Protein AF-A0A529SWY3-F1 (afdb_monomer)

Sequence (185 aa):
VNDRIVAAGEATTAWINRARAAAQQLSAGGPVFDISGVRDVSPEERWQAYVSRLETQPGIIVAQQNVRDGQFYITGLRDPLAVDPQSLLSGTQVDPARVHASWQFYQSLEPGFVLKRLTASLYPMDKVRLSIVNGRIVAEGEAPDTWIDRARAAARLLSEGGPEFDISKVRDVSPDARAAEHWQY

Solvent-accessible surface area (backbone atoms only — not comparable to full-atom values): 10660 Å² total; per-residue (Å²): 142,78,64,60,49,77,44,70,48,79,44,53,65,70,53,53,54,51,52,52,54,50,34,61,66,35,67,82,82,57,57,49,58,41,54,86,53,46,41,70,71,53,72,65,57,29,46,50,53,39,52,56,54,46,60,70,37,72,46,38,43,78,70,47,74,51,79,55,98,88,31,40,41,38,34,30,39,28,22,88,89,30,80,61,72,75,71,60,41,65,92,42,83,53,62,68,93,40,53,47,78,48,71,47,78,47,81,52,62,51,52,72,54,45,48,54,50,48,48,68,74,65,56,64,52,100,50,40,48,77,48,78,57,96,70,24,37,38,35,37,38,52,40,41,56,78,56,52,53,52,51,53,53,53,28,62,64,23,68,79,80,42,42,53,52,44,52,85,56,45,43,67,65,29,71,67,54,53,53,56,62,66,70,75,112

Nearest PDB structures (foldseek):
  4alz-assembly1_A  TM=4.566E-01  e=6.155E-04  Yersinia enterocolitica
  6rwx-assembly1_S  TM=2.404E-01  e=2.171E-03  Shigella flexneri
  3gr1-assembly2_F-5  TM=2.635E-01  e=2.099E-02  Salmonella enterica subsp. enterica serovar Typhimurium
  9f9u-assembly1_A  TM=2.921E-01  e=1.014E-01  Saccharolobus solfataricus P2
  6q15-assembly1_V  TM=2.596E-01  e=6.949E-02  Salmonella enterica subsp. enterica serovar Typhimurium str. LT2

Radius of gyration: 28.4 Å; Cα contacts (8 Å, |Δi|>4): 270; chains: 1; bounding box: 71×29×77 Å

Mean predicted aligned error: 7.84 Å

Foldseek 3Di:
DALEAEDADEDAPVVVVVLVVVQVVCVPPHRRYHDVRYDYQDLVNLVVVLVVVQCPWPFWDWDDWDADPNAIETETEGAPPTDDSLVSSPPSPNDSVRYHYYYDYDQDLQPVRLQVVCCVPLVDPPFWDWDADPRAIEIAGEDAPVSVVVLVVSQVVQVVPHHHYHDVRYDHPHPVSVVVVVVPD

Structure (mmCIF, N/CA/C/O backbone):
data_AF-A0A529SWY3-F1
#
_entry.id   AF-A0A529SWY3-F1
#
loop_
_atom_site.group_PDB
_atom_site.id
_atom_site.type_symbol
_atom_site.label_atom_id
_atom_site.label_alt_id
_atom_site.label_comp_id
_atom_site.label_asym_id
_atom_site.label_entity_id
_atom_site.label_seq_id
_atom_site.pdbx_PDB_ins_code
_atom_site.Cartn_x
_atom_site.Cartn_y
_atom_site.Cartn_z
_atom_site.occupancy
_atom_site.B_iso_or_equiv
_atom_site.auth_seq_id
_atom_site.auth_comp_id
_atom_site.auth_asym_id
_atom_site.auth_atom_id
_atom_site.pdbx_PDB_model_num
ATOM 1 N N . VAL A 1 1 ? -49.271 -17.199 16.031 1.00 49.72 1 VAL A N 1
ATOM 2 C CA . VAL A 1 1 ? -48.038 -17.881 16.492 1.00 49.72 1 VAL A CA 1
ATOM 3 C C . VAL A 1 1 ? -46.876 -17.140 15.852 1.00 49.72 1 VAL A C 1
ATOM 5 O O . VAL A 1 1 ?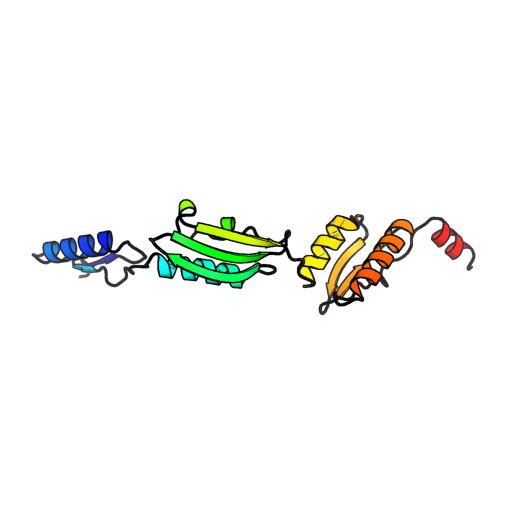 -46.904 -17.016 14.636 1.00 49.72 1 VAL A O 1
ATOM 8 N N . ASN A 1 2 ? -45.952 -16.606 16.661 1.00 53.97 2 ASN A N 1
ATOM 9 C CA . ASN A 1 2 ? -44.753 -15.810 16.309 1.00 53.97 2 ASN A CA 1
ATOM 10 C C . ASN A 1 2 ? -44.844 -14.283 16.471 1.00 53.97 2 ASN A C 1
ATOM 12 O O . ASN A 1 2 ? -44.369 -13.544 15.617 1.00 53.97 2 ASN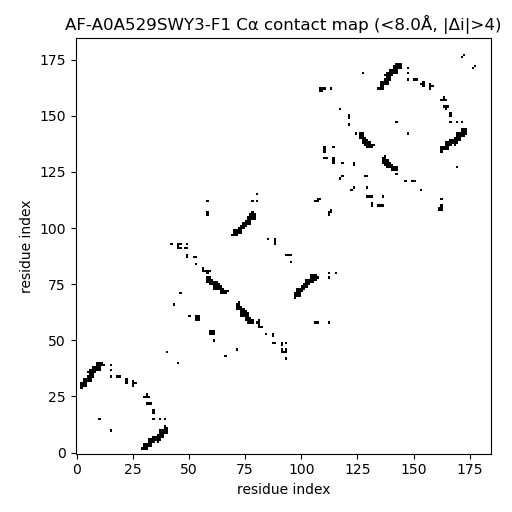 A O 1
ATOM 16 N N . ASP A 1 3 ? -45.361 -13.804 17.603 1.00 76.12 3 ASP A N 1
ATOM 17 C CA . ASP A 1 3 ? -45.223 -12.391 17.987 1.00 76.12 3 ASP A CA 1
ATOM 18 C C . ASP A 1 3 ? -43.824 -12.152 18.605 1.00 76.12 3 ASP A C 1
ATOM 20 O O . ASP A 1 3 ? -43.674 -11.924 19.803 1.00 76.12 3 ASP A O 1
ATOM 24 N N . ARG A 1 4 ? -42.759 -12.350 17.809 1.00 83.50 4 ARG A N 1
ATOM 25 C CA . ARG A 1 4 ? -41.353 -12.185 18.227 1.00 83.50 4 ARG A CA 1
ATOM 26 C C . ARG A 1 4 ? -40.687 -11.128 17.359 1.00 83.50 4 ARG A C 1
ATOM 28 O O . ARG A 1 4 ? -40.561 -11.302 16.150 1.00 83.50 4 ARG A O 1
ATOM 35 N N . ILE A 1 5 ? -40.223 -10.061 17.989 1.00 87.38 5 ILE A N 1
ATOM 36 C CA . ILE A 1 5 ? -39.405 -9.028 17.359 1.00 87.38 5 ILE A CA 1
ATOM 37 C C . ILE A 1 5 ? -37.951 -9.416 17.608 1.00 87.38 5 ILE A C 1
ATOM 39 O O . ILE A 1 5 ? -37.544 -9.547 18.758 1.00 87.38 5 ILE A O 1
ATOM 43 N N . VAL A 1 6 ? -37.174 -9.623 16.548 1.00 90.19 6 VAL A N 1
ATOM 44 C CA . VAL A 1 6 ? -35.765 -10.026 16.650 1.00 90.19 6 VAL A CA 1
ATOM 45 C C . VAL A 1 6 ? -34.877 -8.845 16.277 1.00 90.19 6 VAL A C 1
ATOM 47 O O . VAL A 1 6 ? -35.005 -8.292 15.187 1.00 90.19 6 VAL A O 1
ATOM 50 N N . ALA A 1 7 ? -33.969 -8.473 17.174 1.00 88.94 7 ALA A N 1
ATOM 51 C CA . ALA A 1 7 ? -32.873 -7.561 16.890 1.00 88.94 7 ALA A CA 1
ATOM 52 C C . ALA A 1 7 ? -31.585 -8.360 16.665 1.00 88.94 7 ALA A C 1
ATOM 54 O O . ALA A 1 7 ? -31.245 -9.257 17.441 1.00 88.94 7 ALA A O 1
ATOM 55 N N . ALA A 1 8 ? -30.857 -8.008 15.611 1.00 88.56 8 ALA A N 1
ATOM 56 C CA . ALA A 1 8 ? -29.560 -8.584 15.296 1.00 88.56 8 ALA A CA 1
ATOM 57 C C . ALA A 1 8 ? -28.599 -7.495 14.808 1.00 88.56 8 ALA A C 1
ATOM 59 O O . ALA A 1 8 ? -29.032 -6.521 14.191 1.00 88.56 8 ALA A O 1
ATOM 60 N N . GLY A 1 9 ? -27.304 -7.666 15.081 1.00 86.25 9 GLY A N 1
ATOM 61 C CA . GLY A 1 9 ? -26.251 -6.739 14.657 1.00 86.25 9 GLY A CA 1
ATOM 62 C C . GLY A 1 9 ? -25.404 -6.216 15.814 1.00 86.25 9 GLY A C 1
ATOM 63 O O . GLY A 1 9 ? -25.374 -6.803 16.891 1.00 86.25 9 GLY A O 1
ATOM 64 N N . GLU A 1 10 ? -24.692 -5.116 15.588 1.00 87.88 10 GLU A N 1
ATOM 65 C CA . GLU A 1 10 ? -23.832 -4.501 16.601 1.00 87.88 10 GLU A CA 1
ATOM 66 C C . GLU A 1 10 ? -24.517 -3.300 17.245 1.00 87.88 10 GLU A C 1
ATOM 68 O O . GLU A 1 10 ? -25.089 -2.453 16.555 1.00 87.88 10 GLU A O 1
ATOM 73 N N . ALA A 1 11 ? -24.426 -3.196 18.566 1.00 84.31 11 ALA A N 1
ATOM 74 C CA . ALA A 1 11 ? -24.928 -2.042 19.295 1.00 84.31 11 ALA A CA 1
ATOM 75 C C . ALA A 1 11 ? -24.044 -1.736 20.502 1.00 84.31 11 ALA A C 1
ATOM 77 O O . ALA A 1 11 ? -23.339 -2.601 21.008 1.00 84.31 11 ALA A O 1
ATOM 78 N N . THR A 1 12 ? -24.097 -0.495 20.983 1.00 80.94 12 THR A N 1
ATOM 79 C CA . THR A 1 12 ? -23.352 -0.105 22.185 1.00 80.94 12 THR A CA 1
ATOM 80 C C . THR A 1 12 ? -23.906 -0.808 23.422 1.00 80.94 12 THR A C 1
ATOM 82 O O . THR A 1 12 ? -25.115 -1.041 23.515 1.00 80.94 12 THR A O 1
ATOM 85 N N . THR A 1 13 ? -23.065 -1.026 24.436 1.00 81.06 13 THR A N 1
ATOM 86 C CA . THR A 1 13 ? -23.491 -1.515 25.761 1.00 81.06 13 THR A CA 1
ATOM 87 C C . THR A 1 13 ? -24.693 -0.738 26.305 1.00 81.06 13 THR A C 1
ATOM 89 O O . THR A 1 13 ? -25.630 -1.313 26.855 1.00 81.06 13 THR A O 1
ATOM 92 N N . ALA A 1 14 ? -24.709 0.587 26.113 1.00 83.69 14 ALA A N 1
ATOM 93 C CA . ALA A 1 14 ? -25.803 1.451 26.547 1.00 83.69 14 ALA A CA 1
ATOM 94 C C . ALA A 1 14 ? -27.119 1.144 25.815 1.00 83.69 14 ALA A C 1
ATOM 96 O O . ALA A 1 14 ? -28.179 1.114 26.442 1.00 83.69 14 ALA A O 1
ATOM 97 N N . TRP A 1 15 ? -27.065 0.907 24.503 1.00 89.12 15 TRP A N 1
ATOM 98 C CA . TRP A 1 15 ? -28.236 0.486 23.739 1.00 89.12 15 TRP A CA 1
ATOM 99 C C . TRP A 1 15 ? -28.695 -0.908 24.168 1.00 89.12 15 TRP A C 1
ATOM 101 O O . TRP A 1 15 ? -29.874 -1.078 24.456 1.00 89.12 15 TRP A O 1
ATOM 111 N N . ILE A 1 16 ? -27.776 -1.870 24.304 1.00 89.19 16 ILE A N 1
ATOM 112 C CA . ILE A 1 16 ? -28.090 -3.254 24.698 1.00 89.19 16 ILE A CA 1
ATOM 113 C C . ILE A 1 16 ? -28.747 -3.287 26.081 1.00 89.19 16 ILE A C 1
ATOM 115 O O . ILE A 1 16 ? -29.751 -3.973 26.274 1.00 89.19 16 ILE A O 1
ATOM 119 N N . ASN A 1 17 ? -28.241 -2.500 27.032 1.00 88.94 17 ASN A N 1
ATOM 120 C CA . ASN A 1 17 ? -28.819 -2.392 28.370 1.00 88.94 17 ASN A CA 1
ATOM 121 C C . ASN A 1 17 ? -30.226 -1.779 28.343 1.00 88.94 17 ASN A C 1
ATOM 123 O O . ASN A 1 17 ? -31.125 -2.291 29.011 1.00 88.94 17 ASN A O 1
ATOM 127 N N . ARG A 1 18 ? -30.452 -0.731 27.536 1.00 90.81 18 ARG A N 1
ATOM 128 C CA . ARG A 1 18 ? -31.798 -0.158 27.345 1.00 90.81 18 ARG A CA 1
ATOM 129 C C . ARG A 1 18 ? -32.749 -1.140 26.664 1.00 90.81 18 ARG A C 1
ATOM 131 O O . ARG A 1 18 ? -33.884 -1.279 27.104 1.00 90.81 18 ARG A O 1
ATOM 138 N N . ALA A 1 19 ? -32.285 -1.842 25.635 1.00 89.56 19 ALA A N 1
ATOM 139 C CA . ALA A 1 19 ? -33.061 -2.835 24.903 1.00 89.56 19 ALA A CA 1
ATOM 140 C C . ALA A 1 19 ? -33.470 -4.005 25.812 1.00 89.56 19 ALA A C 1
ATOM 142 O O . ALA A 1 19 ? -34.620 -4.437 25.787 1.00 89.56 19 ALA A O 1
ATOM 143 N N . ARG A 1 20 ? -32.562 -4.456 26.688 1.00 88.31 20 ARG A N 1
ATOM 144 C CA . ARG A 1 20 ? -32.839 -5.484 27.699 1.00 88.31 20 ARG A CA 1
ATOM 145 C C . ARG A 1 20 ? -33.878 -5.020 28.723 1.00 88.31 20 ARG A C 1
ATOM 147 O O . ARG A 1 20 ? -34.787 -5.782 29.038 1.00 88.31 20 ARG A O 1
ATOM 154 N N . ALA A 1 21 ? -33.778 -3.779 29.204 1.00 89.38 21 ALA A N 1
ATOM 155 C CA . ALA A 1 21 ? -34.764 -3.204 30.121 1.00 89.38 21 ALA A CA 1
ATOM 156 C C . ALA A 1 21 ? -36.156 -3.082 29.470 1.00 89.38 21 ALA A C 1
ATOM 158 O O . ALA A 1 21 ? -37.160 -3.439 30.083 1.00 89.38 21 ALA A O 1
ATOM 159 N N . ALA A 1 22 ? -36.217 -2.653 28.206 1.00 87.06 22 ALA A N 1
ATOM 160 C CA . ALA A 1 22 ? -37.464 -2.586 27.446 1.00 87.06 22 ALA A CA 1
ATOM 161 C C . ALA A 1 22 ? -38.081 -3.980 27.219 1.00 87.06 22 ALA A C 1
ATOM 163 O O . ALA A 1 22 ? -39.280 -4.163 27.423 1.00 87.06 22 ALA A O 1
ATOM 164 N N . ALA A 1 23 ? -37.266 -4.985 26.871 1.00 85.56 23 ALA A N 1
ATOM 165 C CA . ALA A 1 23 ? -37.723 -6.366 26.700 1.00 85.56 23 ALA A CA 1
ATOM 166 C C . ALA A 1 23 ? -38.357 -6.938 27.984 1.00 85.56 23 ALA A C 1
ATOM 168 O O . ALA A 1 23 ? -39.362 -7.642 27.917 1.00 85.56 23 ALA A O 1
ATOM 169 N N . GLN A 1 24 ? -37.810 -6.600 29.158 1.00 84.25 24 GLN A N 1
ATOM 170 C CA . GLN A 1 24 ? -38.379 -7.000 30.449 1.00 84.25 24 GLN A CA 1
ATOM 171 C C . GLN A 1 24 ? -39.744 -6.348 30.708 1.00 84.25 24 GLN A C 1
ATOM 173 O O . GLN A 1 24 ? -40.659 -7.023 31.171 1.00 84.25 24 GLN A O 1
ATOM 178 N N . GLN A 1 25 ? -39.920 -5.067 30.375 1.00 82.31 25 GLN A N 1
ATOM 179 C CA . GLN A 1 25 ? -41.199 -4.365 30.552 1.00 82.31 25 GLN A CA 1
ATOM 180 C C . GLN A 1 25 ? -42.310 -4.894 29.632 1.00 82.31 25 GLN A C 1
ATOM 182 O O . GLN A 1 25 ? -43.465 -4.969 30.043 1.00 82.31 25 GLN A O 1
ATOM 187 N N . LEU A 1 26 ? -41.962 -5.306 28.409 1.00 73.50 26 LEU A N 1
ATOM 188 C CA . LEU A 1 26 ? -42.911 -5.855 27.431 1.00 73.50 26 LEU A CA 1
ATOM 189 C C . LEU A 1 26 ? -43.418 -7.260 27.791 1.00 73.50 26 LEU A C 1
ATOM 191 O O . LEU A 1 26 ? -44.437 -7.704 27.262 1.00 73.50 26 LEU A O 1
ATOM 195 N N . SER A 1 27 ? -42.745 -7.951 28.718 1.00 61.22 27 SER A N 1
ATOM 196 C CA . SER A 1 27 ? -43.081 -9.326 29.107 1.00 61.22 27 SER A CA 1
ATOM 197 C C . SER A 1 27 ? -44.433 -9.467 29.837 1.00 61.22 27 SER A C 1
ATOM 199 O O . SER A 1 27 ? -44.915 -10.581 30.031 1.00 61.22 27 SER A O 1
ATOM 201 N N . ALA A 1 28 ? -45.113 -8.353 30.141 1.00 62.06 28 ALA A N 1
ATOM 202 C CA . ALA A 1 28 ? -46.481 -8.291 30.665 1.00 62.06 28 ALA A CA 1
ATOM 203 C C . ALA A 1 28 ? -47.575 -8.419 29.572 1.00 62.06 28 ALA A C 1
ATOM 205 O O . ALA A 1 28 ? -48.555 -7.675 29.579 1.00 62.06 28 ALA A O 1
ATOM 206 N N . GLY A 1 29 ? -47.416 -9.363 28.634 1.00 69.00 29 GLY A N 1
ATOM 207 C CA . GLY A 1 29 ? -48.455 -9.739 27.658 1.00 69.00 29 GLY A CA 1
ATOM 208 C C . GLY A 1 29 ? -48.284 -9.229 26.219 1.00 69.00 29 GLY A C 1
ATOM 209 O O . GLY A 1 29 ? -49.218 -9.376 25.434 1.00 69.00 29 GLY A O 1
ATOM 210 N N . GLY A 1 30 ? -47.131 -8.649 25.860 1.00 72.19 30 GLY A N 1
ATOM 211 C CA . GLY A 1 30 ? -46.801 -8.222 24.490 1.00 72.19 30 GLY A CA 1
ATOM 212 C C . GLY A 1 30 ? -45.877 -9.183 23.713 1.00 72.19 30 GLY A C 1
ATOM 213 O O . GLY A 1 30 ? -45.516 -10.247 24.227 1.00 72.19 30 GLY A O 1
ATOM 214 N N . PRO A 1 31 ? -45.461 -8.807 22.483 1.00 77.19 31 PRO A N 1
ATOM 215 C CA . PRO A 1 31 ? -44.512 -9.571 21.674 1.00 77.19 31 PRO A CA 1
ATOM 216 C C . PRO A 1 31 ? -43.165 -9.759 22.389 1.00 77.19 31 PRO A C 1
ATOM 218 O O . PRO A 1 31 ? -42.662 -8.846 23.047 1.00 77.19 31 PRO A O 1
ATOM 221 N N . VAL A 1 32 ? -42.524 -10.917 22.208 1.00 85.19 32 VAL A N 1
ATOM 222 C CA . VAL A 1 32 ? -41.180 -11.180 22.748 1.00 85.19 32 VAL A CA 1
ATOM 223 C C . VAL A 1 32 ? -40.156 -10.357 21.970 1.00 85.19 32 VAL A C 1
ATOM 225 O O . VAL A 1 32 ? -39.985 -10.569 20.770 1.00 85.19 32 VAL A O 1
ATOM 228 N N . PHE A 1 33 ? -39.436 -9.460 22.646 1.00 87.69 33 PHE A N 1
ATOM 229 C CA . PHE A 1 33 ? -38.298 -8.757 22.054 1.00 87.69 33 PHE A CA 1
ATOM 230 C C . PHE A 1 33 ? -36.999 -9.527 22.310 1.00 87.69 33 PHE A C 1
ATOM 232 O O . PHE A 1 33 ? -36.463 -9.545 23.418 1.00 87.69 33 PHE A O 1
ATOM 239 N N . ASP A 1 34 ? -36.514 -10.199 21.273 1.00 88.38 34 ASP A N 1
ATOM 240 C CA . ASP A 1 34 ? -35.309 -11.011 21.293 1.00 88.38 34 ASP A CA 1
ATOM 241 C C . ASP A 1 34 ? -34.101 -10.213 20.806 1.00 88.38 34 ASP A C 1
ATOM 243 O O . ASP A 1 34 ? -33.994 -9.872 19.630 1.00 88.38 34 ASP A O 1
ATOM 247 N N . ILE A 1 35 ? -33.175 -9.952 21.724 1.00 88.75 35 ILE A N 1
ATOM 248 C CA . ILE A 1 35 ? -31.919 -9.244 21.456 1.00 88.75 35 ILE A CA 1
ATOM 249 C C . ILE A 1 35 ? -30.704 -10.178 21.465 1.00 88.75 35 ILE A C 1
ATOM 251 O O . ILE A 1 35 ? -29.573 -9.702 21.495 1.00 88.75 35 ILE A O 1
ATOM 255 N N . SER A 1 36 ? -30.908 -11.501 21.476 1.00 87.25 36 SER A N 1
ATOM 256 C CA . SER A 1 36 ? -29.809 -12.478 21.524 1.00 87.25 36 SER A CA 1
ATOM 257 C C . SER A 1 36 ? -28.890 -12.415 20.299 1.00 87.25 36 SER A C 1
ATOM 259 O O . SER A 1 36 ? -27.728 -12.797 20.392 1.00 87.25 36 SER A O 1
ATOM 261 N N . GLY A 1 37 ? -29.382 -11.878 19.177 1.00 87.25 37 GLY A N 1
ATOM 262 C CA . GLY A 1 37 ? -28.589 -11.602 17.980 1.00 87.25 37 GLY A CA 1
ATOM 263 C C . GLY A 1 37 ? -27.791 -10.294 18.024 1.00 87.25 37 GLY A C 1
ATOM 264 O O . GLY A 1 37 ? -27.095 -9.994 17.053 1.00 87.25 37 GLY A O 1
ATOM 265 N N . VAL A 1 38 ? -27.902 -9.490 19.090 1.00 89.00 38 VAL A N 1
ATOM 266 C CA . VAL A 1 38 ? -27.180 -8.217 19.217 1.00 89.00 38 VAL A CA 1
ATOM 267 C C . VAL A 1 38 ? -25.877 -8.413 19.984 1.00 89.00 38 VAL A C 1
ATOM 269 O O . VAL A 1 38 ? -25.880 -8.840 21.138 1.00 89.00 38 VAL A O 1
ATOM 272 N N . ARG A 1 39 ? -24.759 -8.054 19.353 1.00 87.69 39 ARG A N 1
ATOM 273 C CA . ARG A 1 39 ? -23.414 -8.137 19.926 1.00 87.69 39 ARG A CA 1
ATOM 274 C C . ARG A 1 39 ? -22.935 -6.761 20.379 1.00 87.69 39 ARG A C 1
ATOM 276 O O . ARG A 1 39 ? -23.042 -5.787 19.635 1.00 87.69 39 ARG A O 1
ATOM 283 N N . ASP A 1 40 ? -22.379 -6.701 21.585 1.00 85.19 40 ASP A N 1
ATOM 284 C CA . ASP A 1 40 ? -21.575 -5.560 22.020 1.00 85.19 40 ASP A CA 1
ATOM 285 C C . ASP A 1 40 ? -20.165 -5.737 21.465 1.00 85.19 40 ASP A C 1
ATOM 287 O O . ASP A 1 40 ? -19.547 -6.779 21.687 1.00 85.19 40 ASP A O 1
ATOM 291 N N . VAL A 1 41 ? -19.683 -4.754 20.715 1.00 84.00 41 VAL A N 1
ATOM 292 C CA . VAL A 1 41 ? -18.330 -4.778 20.155 1.00 84.00 41 VAL A CA 1
ATOM 293 C C . VAL A 1 41 ? -17.566 -3.652 20.798 1.00 84.00 41 VAL A C 1
ATOM 295 O O . VAL A 1 41 ? -17.843 -2.477 20.528 1.00 84.00 41 VAL A O 1
ATOM 298 N N . SER A 1 42 ? -16.609 -4.012 21.645 1.00 87.38 42 SER A N 1
ATOM 299 C CA . SER A 1 42 ? -15.828 -3.017 22.361 1.00 87.38 42 SER A CA 1
ATOM 300 C C . SER A 1 42 ? -15.010 -2.155 21.386 1.00 87.38 42 SER A C 1
ATOM 302 O O . SER A 1 42 ? -14.665 -2.594 20.279 1.00 87.38 42 SER A O 1
ATOM 304 N N . PRO A 1 43 ? -14.668 -0.913 21.767 1.00 89.19 43 PRO A N 1
ATOM 305 C CA . PRO A 1 43 ? -13.722 -0.099 21.010 1.00 89.19 43 PRO A CA 1
ATOM 306 C C . PRO A 1 43 ? -12.398 -0.828 20.731 1.00 89.19 43 PRO A C 1
ATOM 308 O O . PRO A 1 43 ? -11.828 -0.666 19.655 1.00 89.19 43 PRO A O 1
ATOM 311 N N . GLU A 1 44 ? -11.935 -1.656 21.667 1.00 90.44 44 GLU A N 1
ATOM 312 C CA . GLU A 1 44 ? -10.714 -2.449 21.547 1.00 90.44 44 GLU A CA 1
ATOM 313 C C . GLU A 1 44 ? -10.852 -3.542 20.482 1.00 90.44 44 GLU A C 1
ATOM 315 O O . GLU A 1 44 ? -9.937 -3.723 19.684 1.00 90.44 44 GLU A O 1
ATOM 320 N N . GLU A 1 45 ? -11.994 -4.230 20.398 1.00 91.00 45 GLU A N 1
ATOM 321 C CA . GLU A 1 45 ? -12.251 -5.212 19.335 1.00 91.00 45 GLU A CA 1
ATOM 322 C C . GLU A 1 45 ? -12.281 -4.556 17.947 1.00 91.00 45 GLU A C 1
ATOM 324 O O . GLU A 1 45 ? -11.699 -5.076 16.993 1.00 91.00 45 GLU A O 1
ATOM 329 N N . ARG A 1 46 ? -12.903 -3.376 17.828 1.00 92.69 46 ARG A N 1
ATOM 330 C CA . ARG A 1 46 ? -12.925 -2.588 16.578 1.00 92.69 46 ARG A CA 1
ATOM 331 C C . ARG A 1 46 ? -11.531 -2.136 16.167 1.00 92.69 46 ARG A C 1
ATOM 333 O O . ARG A 1 46 ? -11.182 -2.173 14.98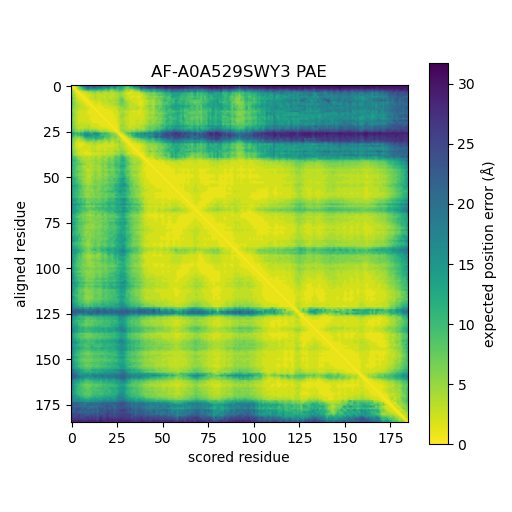7 1.00 92.69 46 ARG A O 1
ATOM 340 N N . TRP A 1 47 ? -10.732 -1.735 17.151 1.00 96.06 47 TRP A N 1
ATOM 341 C CA . TRP A 1 47 ? -9.333 -1.397 16.955 1.00 96.06 47 TRP A CA 1
ATOM 342 C C . TRP A 1 47 ? -8.526 -2.601 16.465 1.00 96.06 47 TRP A C 1
ATOM 344 O O . TRP A 1 47 ? -7.827 -2.481 15.462 1.00 96.06 47 TRP A O 1
ATOM 354 N N . GLN A 1 48 ? -8.686 -3.780 17.075 1.00 95.19 48 GLN A N 1
ATOM 355 C CA . GLN A 1 48 ? -8.009 -4.992 16.600 1.00 95.19 48 GLN A CA 1
ATOM 356 C C . GLN A 1 48 ? -8.435 -5.384 15.180 1.00 95.19 48 GLN A C 1
ATOM 358 O O . GLN A 1 48 ? -7.595 -5.824 14.396 1.00 95.19 48 GLN A O 1
ATOM 363 N N . ALA A 1 49 ? -9.698 -5.174 14.799 1.00 94.50 49 ALA A N 1
ATOM 364 C CA . ALA A 1 49 ? -10.147 -5.392 13.423 1.00 94.50 49 ALA A CA 1
ATOM 365 C C . ALA A 1 49 ? -9.462 -4.435 12.428 1.00 94.50 49 ALA A C 1
ATOM 367 O O . ALA A 1 49 ? -9.088 -4.844 11.327 1.00 94.50 49 ALA A O 1
ATOM 368 N N . TYR A 1 50 ? -9.260 -3.172 12.814 1.00 97.50 50 TYR A N 1
ATOM 369 C CA . TYR A 1 50 ? -8.488 -2.213 12.022 1.00 97.50 50 TYR A CA 1
ATOM 370 C C . TYR A 1 50 ? -7.005 -2.603 11.917 1.00 97.50 50 TYR A C 1
ATOM 372 O O . TYR A 1 50 ? -6.465 -2.609 10.812 1.00 97.50 50 TYR A O 1
ATOM 380 N N . VAL A 1 51 ? -6.363 -2.983 13.027 1.00 97.88 51 VAL A N 1
ATOM 381 C CA . VAL A 1 51 ? -4.962 -3.448 13.036 1.00 97.88 51 VAL A CA 1
ATOM 382 C C . VAL A 1 51 ? -4.799 -4.683 12.149 1.00 97.88 51 VAL A C 1
ATOM 384 O O . VAL A 1 51 ? -3.952 -4.687 11.263 1.00 97.88 51 VAL A O 1
ATOM 387 N N . SER A 1 52 ? -5.687 -5.670 12.288 1.00 96.69 52 SER A N 1
ATOM 388 C CA . SER A 1 52 ? -5.688 -6.870 11.441 1.00 96.69 52 SER A CA 1
ATOM 389 C C . SER A 1 52 ? -5.829 -6.505 9.961 1.00 96.69 52 SER A C 1
ATOM 391 O O . SER A 1 52 ? -5.152 -7.060 9.100 1.00 96.69 52 SER A O 1
ATOM 393 N N . ARG A 1 53 ? -6.685 -5.526 9.635 1.00 97.19 5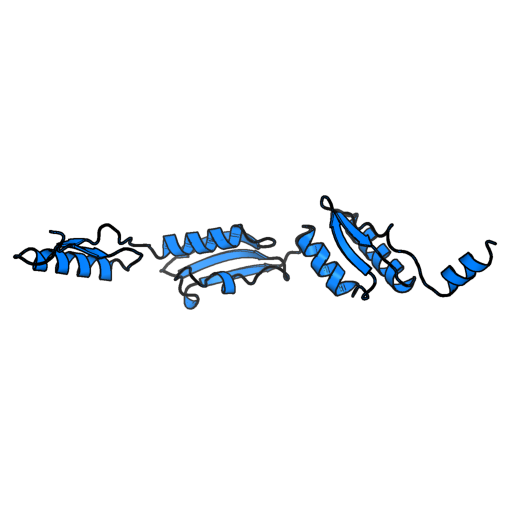3 ARG A N 1
ATOM 394 C CA . ARG A 1 53 ? -6.834 -5.037 8.260 1.00 97.19 53 ARG A CA 1
ATOM 395 C C . ARG A 1 53 ? -5.539 -4.416 7.741 1.00 97.19 53 ARG A C 1
ATOM 397 O O . ARG A 1 53 ? -5.196 -4.693 6.596 1.00 97.19 53 ARG A O 1
ATOM 404 N N . LEU A 1 54 ? -4.830 -3.623 8.547 1.00 98.19 54 LEU A N 1
ATOM 405 C CA . LEU A 1 54 ? -3.534 -3.043 8.174 1.00 98.19 54 LEU A CA 1
ATOM 406 C C . LEU A 1 54 ? -2.480 -4.114 7.895 1.00 98.19 54 LEU A C 1
ATOM 408 O O . LEU A 1 54 ? -1.797 -4.025 6.882 1.00 98.19 54 LEU A O 1
ATOM 412 N N . GLU A 1 55 ? -2.382 -5.129 8.751 1.00 97.50 55 GLU A N 1
ATOM 413 C CA . GLU A 1 55 ? -1.388 -6.207 8.631 1.00 97.50 55 GLU A CA 1
ATOM 414 C C . GLU A 1 55 ? -1.580 -7.067 7.373 1.00 97.50 55 GLU A C 1
ATOM 416 O O . GLU A 1 55 ? -0.632 -7.675 6.885 1.00 97.50 55 GLU A O 1
ATOM 421 N N . THR A 1 56 ? -2.789 -7.087 6.802 1.00 97.31 56 THR A N 1
ATOM 422 C CA . THR A 1 56 ? -3.048 -7.750 5.510 1.00 97.31 56 THR A CA 1
ATOM 423 C C . THR A 1 56 ? -2.683 -6.908 4.289 1.00 97.31 56 THR A C 1
ATOM 425 O O . THR A 1 56 ? -2.739 -7.413 3.166 1.00 97.31 56 THR A O 1
ATOM 428 N N . GLN A 1 57 ? -2.350 -5.627 4.462 1.00 98.00 57 GLN A N 1
ATOM 429 C CA . GLN A 1 57 ? -2.033 -4.761 3.334 1.00 98.00 57 GLN A CA 1
ATOM 430 C C . GLN A 1 57 ? -0.565 -4.896 2.929 1.00 98.00 57 GLN A C 1
ATOM 432 O O . GLN A 1 57 ? 0.322 -4.699 3.761 1.00 98.00 57 GLN A O 1
ATOM 437 N N . PRO A 1 58 ? -0.280 -5.120 1.635 1.00 97.56 58 PRO A N 1
ATOM 438 C CA . PRO A 1 58 ? 1.082 -5.050 1.132 1.00 97.56 58 PRO A CA 1
ATOM 439 C C . PRO A 1 58 ? 1.719 -3.694 1.447 1.00 97.56 58 PRO A C 1
ATOM 441 O O . PRO A 1 58 ? 1.087 -2.644 1.285 1.00 97.56 58 PRO A O 1
ATOM 444 N N . GLY A 1 59 ? 2.989 -3.712 1.852 1.00 97.94 59 GLY A N 1
ATOM 445 C CA . GLY A 1 59 ? 3.757 -2.497 2.123 1.00 97.94 59 GLY A CA 1
ATOM 446 C C . GLY A 1 59 ? 3.381 -1.774 3.417 1.00 97.94 59 GLY A C 1
ATOM 447 O O . GLY A 1 59 ? 3.781 -0.626 3.586 1.00 97.94 59 GLY A O 1
ATOM 448 N N . ILE A 1 60 ? 2.619 -2.399 4.318 1.00 98.56 60 ILE A N 1
ATOM 449 C CA . ILE A 1 60 ? 2.381 -1.898 5.675 1.00 98.56 60 ILE A CA 1
ATOM 450 C C . ILE A 1 60 ? 2.886 -2.944 6.664 1.00 98.56 60 ILE A C 1
ATOM 452 O O . ILE A 1 60 ? 2.497 -4.104 6.610 1.00 98.56 60 ILE A O 1
ATOM 456 N N . ILE A 1 61 ? 3.742 -2.520 7.590 1.00 98.25 61 ILE A N 1
ATOM 457 C CA . ILE A 1 61 ? 4.222 -3.347 8.696 1.00 98.25 61 ILE A CA 1
ATOM 458 C C . ILE A 1 61 ? 3.839 -2.639 9.983 1.00 98.25 61 ILE A C 1
ATOM 460 O O . ILE A 1 61 ? 4.363 -1.566 10.284 1.00 98.25 61 ILE A O 1
ATOM 464 N N . VAL A 1 62 ? 2.941 -3.239 10.757 1.00 98.44 62 VAL A N 1
ATOM 465 C CA . VAL A 1 62 ? 2.633 -2.765 12.107 1.00 98.44 62 VAL A CA 1
ATOM 466 C C . VAL A 1 62 ? 3.762 -3.210 13.033 1.00 98.44 62 VAL A C 1
ATOM 468 O O . VAL A 1 62 ? 4.037 -4.399 13.153 1.00 98.44 62 VAL A O 1
ATOM 471 N N . ALA A 1 63 ? 4.446 -2.257 13.667 1.00 98.06 63 ALA A N 1
ATOM 472 C CA . ALA A 1 63 ? 5.534 -2.551 14.598 1.00 98.06 63 ALA A CA 1
ATOM 473 C C . ALA A 1 63 ? 5.034 -2.597 16.043 1.00 98.06 63 ALA A C 1
ATOM 475 O O . ALA A 1 63 ? 5.395 -3.494 16.803 1.00 98.06 63 ALA A O 1
ATOM 476 N N . GLN A 1 64 ? 4.217 -1.618 16.437 1.00 97.88 64 GLN A N 1
ATOM 477 C CA . GLN A 1 64 ? 3.632 -1.549 17.771 1.00 97.88 64 GLN A CA 1
ATOM 478 C C . GLN A 1 64 ? 2.232 -0.953 17.708 1.00 97.88 64 GLN A C 1
ATOM 480 O O . GLN A 1 64 ? 1.939 -0.082 16.890 1.00 97.88 64 GLN A O 1
ATOM 485 N N . GLN A 1 65 ? 1.386 -1.386 18.635 1.00 97.25 65 GLN A N 1
ATOM 486 C CA . GLN A 1 65 ? 0.090 -0.777 18.895 1.00 97.25 65 GLN A CA 1
ATOM 487 C C . GLN A 1 65 ? -0.204 -0.775 20.393 1.00 97.25 65 GLN A C 1
ATOM 489 O O . GLN A 1 65 ? 0.255 -1.655 21.122 1.00 97.25 65 GLN A O 1
ATOM 494 N N . ASN A 1 66 ? -0.957 0.220 20.855 1.00 95.69 66 ASN A N 1
ATOM 495 C CA . ASN A 1 66 ? -1.411 0.290 22.238 1.00 95.69 66 ASN A CA 1
ATOM 496 C C . ASN A 1 66 ? -2.731 1.064 22.347 1.00 95.69 66 ASN A C 1
ATOM 498 O O . ASN A 1 66 ? -3.013 1.953 21.541 1.00 95.69 66 ASN A O 1
ATOM 502 N N . VAL A 1 67 ? -3.504 0.756 23.384 1.00 96.00 67 VAL A N 1
ATOM 503 C CA . VAL A 1 67 ? -4.712 1.483 23.773 1.00 96.00 67 VAL A CA 1
ATOM 504 C C . VAL A 1 67 ? -4.463 2.124 25.133 1.00 96.00 67 VAL A C 1
ATOM 506 O O . VAL A 1 67 ? -4.160 1.430 26.102 1.00 96.00 67 VAL A O 1
ATOM 509 N N . ARG A 1 68 ? -4.577 3.452 25.227 1.00 94.94 68 ARG A N 1
ATOM 510 C CA . ARG A 1 68 ? -4.365 4.182 26.486 1.00 94.94 68 ARG A CA 1
ATOM 511 C C . ARG A 1 68 ? -5.312 5.362 26.592 1.00 94.94 68 ARG A C 1
ATOM 513 O O . ARG A 1 68 ? -5.430 6.124 25.642 1.00 94.94 68 ARG A O 1
ATOM 520 N N . ASP A 1 69 ? -5.977 5.516 27.735 1.00 93.25 69 ASP A N 1
ATOM 521 C CA . ASP A 1 69 ? -6.895 6.635 28.007 1.00 93.25 69 ASP A CA 1
ATOM 522 C C . ASP A 1 69 ? -8.000 6.781 26.935 1.00 93.25 69 ASP A C 1
ATOM 524 O O . ASP A 1 69 ? -8.410 7.878 26.558 1.00 93.25 69 ASP A O 1
ATOM 528 N N . GLY A 1 70 ? -8.450 5.649 26.379 1.00 91.25 70 GLY A N 1
ATOM 529 C CA . GLY A 1 70 ? -9.401 5.614 25.269 1.00 91.25 70 GLY A CA 1
ATOM 530 C C . GLY A 1 70 ? -8.829 6.083 23.925 1.00 91.25 70 GLY A C 1
ATOM 531 O O . GLY A 1 70 ? -9.588 6.224 22.975 1.00 91.25 70 GLY A O 1
ATOM 532 N N . GLN A 1 71 ? -7.530 6.321 23.795 1.00 97.38 71 GLN A N 1
ATOM 533 C CA . GLN A 1 71 ? -6.864 6.643 22.531 1.00 97.38 71 GLN A CA 1
ATOM 534 C C . GLN A 1 71 ? -6.171 5.404 21.956 1.00 97.38 71 GLN A C 1
ATOM 536 O O . GLN A 1 71 ? -5.737 4.520 22.700 1.00 97.38 71 GLN A O 1
ATOM 541 N N . PHE A 1 72 ? -6.054 5.357 20.631 1.00 98.06 72 PHE A N 1
ATOM 542 C CA . PHE A 1 72 ? -5.401 4.285 19.890 1.00 98.06 72 PHE A CA 1
ATOM 543 C C . PHE A 1 72 ? -4.089 4.786 19.301 1.00 98.06 72 PHE A C 1
ATOM 545 O O . PHE A 1 72 ? -4.071 5.770 18.564 1.00 98.06 72 PHE A O 1
ATOM 552 N N . TYR A 1 73 ? -2.994 4.102 19.606 1.00 98.31 73 TYR A N 1
ATOM 553 C CA . TYR A 1 73 ? -1.666 4.434 19.108 1.00 98.31 73 TYR A CA 1
ATOM 554 C C . TYR A 1 73 ? -1.153 3.300 18.239 1.00 98.31 73 TYR A C 1
ATOM 556 O O . TYR A 1 73 ? -1.251 2.135 18.626 1.00 98.31 73 TYR A O 1
ATOM 564 N N . ILE A 1 74 ? -0.578 3.639 17.089 1.00 98.38 74 ILE A N 1
ATOM 565 C CA . ILE A 1 74 ? 0.051 2.670 16.196 1.00 98.38 74 ILE A CA 1
ATOM 566 C C . ILE A 1 74 ? 1.323 3.238 15.586 1.00 98.38 74 ILE A C 1
ATOM 568 O O . ILE A 1 74 ? 1.370 4.394 15.159 1.00 98.38 74 ILE A O 1
ATOM 572 N N . THR A 1 75 ? 2.363 2.417 15.543 1.00 98.62 75 THR A N 1
ATOM 573 C CA . THR A 1 75 ? 3.614 2.741 14.869 1.00 98.62 75 THR A CA 1
ATOM 574 C C . THR A 1 75 ? 4.018 1.615 13.937 1.00 98.62 75 THR A C 1
ATOM 576 O O . THR A 1 75 ? 3.673 0.449 14.152 1.00 98.62 75 THR A O 1
ATOM 579 N N . GLY A 1 76 ? 4.753 1.954 12.884 1.00 98.50 76 GLY A N 1
ATOM 580 C CA . GLY A 1 76 ? 5.191 0.947 11.936 1.00 98.50 76 GLY A CA 1
ATOM 581 C C . GLY A 1 76 ? 5.945 1.493 10.743 1.00 98.50 76 GLY A C 1
ATOM 582 O O . GLY A 1 76 ? 6.340 2.661 10.704 1.00 98.50 76 GLY A O 1
ATOM 583 N N . LEU A 1 77 ? 6.123 0.617 9.762 1.00 98.69 77 LEU A N 1
ATOM 584 C CA . LEU A 1 77 ? 6.749 0.933 8.491 1.00 98.69 77 LEU A CA 1
ATOM 585 C C . LEU A 1 77 ? 5.698 0.963 7.382 1.00 98.69 77 LEU A C 1
ATOM 587 O O . LEU A 1 77 ? 4.773 0.149 7.373 1.00 98.69 77 LEU A O 1
ATOM 591 N N . ARG A 1 78 ? 5.848 1.885 6.432 1.00 98.56 78 ARG A N 1
ATOM 592 C CA . ARG A 1 78 ? 4.961 1.987 5.269 1.00 98.56 78 ARG A CA 1
ATOM 593 C C . ARG A 1 78 ? 5.735 2.240 3.975 1.00 98.56 78 ARG A C 1
ATOM 595 O O . ARG A 1 78 ? 6.587 3.122 3.931 1.00 98.56 78 ARG A O 1
ATOM 602 N N . ASP A 1 79 ? 5.399 1.523 2.908 1.00 98.56 79 ASP A N 1
ATOM 603 C CA . ASP A 1 79 ? 5.808 1.891 1.553 1.00 98.56 79 ASP A CA 1
ATOM 604 C C . ASP A 1 79 ? 5.011 3.126 1.090 1.00 98.56 79 ASP A C 1
ATOM 606 O O . ASP A 1 79 ? 3.783 3.130 1.211 1.00 98.56 79 ASP A O 1
ATOM 610 N N . PRO A 1 80 ? 5.648 4.183 0.547 1.00 97.38 80 PRO A N 1
ATOM 611 C CA . PRO A 1 80 ? 4.944 5.383 0.082 1.00 97.38 80 PRO A CA 1
ATOM 612 C C . PRO A 1 80 ? 3.839 5.123 -0.953 1.00 97.38 80 PRO A C 1
ATOM 614 O O . PRO A 1 80 ? 2.923 5.931 -1.086 1.00 97.38 80 PRO A O 1
ATOM 617 N N . LEU A 1 81 ? 3.912 4.008 -1.686 1.00 97.75 81 LEU A N 1
ATOM 618 C CA . LEU A 1 81 ? 2.915 3.599 -2.679 1.00 97.75 81 LEU A CA 1
ATOM 619 C C . LEU A 1 81 ? 1.884 2.602 -2.121 1.00 97.75 81 LEU A C 1
ATOM 621 O O . LEU A 1 81 ? 1.079 2.051 -2.888 1.00 97.75 81 LEU A O 1
ATOM 625 N N . ALA A 1 82 ? 1.951 2.293 -0.822 1.00 98.25 82 ALA A N 1
ATOM 626 C CA . ALA A 1 82 ? 0.971 1.460 -0.137 1.00 98.25 82 ALA A CA 1
ATOM 627 C C . ALA A 1 82 ? -0.317 2.250 0.095 1.00 98.25 82 ALA A C 1
ATOM 629 O O . ALA A 1 82 ? -0.324 3.488 0.098 1.00 98.25 82 ALA A O 1
ATOM 630 N N . VAL A 1 83 ? -1.408 1.520 0.323 1.00 97.56 83 VAL A N 1
ATOM 631 C CA . VAL A 1 83 ? -2.698 2.111 0.695 1.00 97.56 83 VAL A CA 1
ATOM 632 C C . VAL A 1 83 ? -2.537 3.047 1.893 1.00 97.56 83 VAL A C 1
ATOM 634 O O . VAL A 1 83 ? -1.682 2.836 2.753 1.00 97.56 83 VAL A O 1
ATOM 637 N N . ASP A 1 84 ? -3.329 4.114 1.928 1.00 96.50 84 ASP A N 1
ATOM 638 C CA . ASP A 1 84 ? -3.323 5.044 3.049 1.00 96.50 84 ASP A CA 1
ATOM 639 C C . ASP A 1 84 ? -3.982 4.408 4.287 1.00 96.50 84 ASP A C 1
ATOM 641 O O . ASP A 1 84 ? -5.177 4.102 4.218 1.00 96.50 84 ASP A O 1
ATOM 645 N N . PRO A 1 85 ? -3.263 4.214 5.417 1.00 97.00 85 PRO A N 1
ATOM 646 C CA . PRO A 1 85 ? -3.813 3.598 6.625 1.00 97.00 85 PRO A CA 1
ATOM 647 C C . PRO A 1 85 ? -5.115 4.248 7.098 1.00 97.00 85 PRO A C 1
ATOM 649 O O . PRO A 1 85 ? -6.047 3.551 7.488 1.00 97.00 85 PRO A O 1
ATOM 652 N N . GLN A 1 86 ? -5.228 5.575 6.988 1.00 95.00 86 GLN A N 1
ATOM 653 C CA . GLN A 1 86 ? -6.416 6.303 7.431 1.00 95.00 86 GLN A CA 1
ATOM 654 C C . GLN A 1 86 ? -7.668 5.930 6.620 1.00 95.00 86 GLN A C 1
ATOM 656 O O . GLN A 1 86 ? -8.761 5.833 7.181 1.00 95.00 86 GLN A O 1
ATOM 661 N N . SER A 1 87 ? -7.520 5.636 5.324 1.00 95.56 87 SER A N 1
ATOM 662 C CA . SER A 1 87 ? -8.633 5.187 4.473 1.00 95.56 87 SER A CA 1
ATOM 663 C C . SER A 1 87 ? -9.238 3.847 4.927 1.00 95.56 87 SER A C 1
ATOM 665 O O . SER A 1 87 ? -10.426 3.584 4.712 1.00 95.56 87 SER A O 1
ATOM 667 N N . LEU A 1 88 ? -8.454 3.025 5.634 1.00 96.19 88 LEU A N 1
ATOM 668 C CA . LEU A 1 88 ? -8.849 1.695 6.101 1.00 96.19 88 LEU A CA 1
ATOM 669 C C . LEU A 1 88 ? -9.650 1.710 7.407 1.00 96.19 88 LEU A C 1
ATOM 671 O O . LEU A 1 88 ? -10.182 0.666 7.789 1.00 96.19 88 LEU A O 1
ATOM 675 N N . LEU A 1 89 ? -9.781 2.864 8.068 1.00 94.50 89 LEU A N 1
ATOM 676 C CA . LEU A 1 89 ? -10.662 3.048 9.231 1.00 94.50 89 LEU A CA 1
ATOM 677 C C . LEU A 1 89 ? -12.148 3.009 8.847 1.00 94.50 89 LEU A C 1
ATOM 679 O O . LEU A 1 89 ? -13.015 2.735 9.677 1.00 94.50 89 LEU A O 1
ATOM 683 N N . SER A 1 90 ? -12.468 3.266 7.578 1.00 89.00 90 SER A N 1
ATOM 684 C CA . SER A 1 90 ? -13.845 3.199 7.095 1.00 89.00 90 SER A CA 1
ATOM 685 C C . SER A 1 90 ? -14.454 1.806 7.344 1.00 89.00 90 SER A C 1
ATOM 687 O O . SER A 1 90 ? -13.850 0.761 7.091 1.00 89.00 90 SER A O 1
ATOM 689 N N . GLY A 1 91 ? -15.662 1.778 7.911 1.00 83.88 91 GLY A N 1
ATOM 690 C CA . GLY A 1 91 ? -16.376 0.536 8.222 1.00 83.88 91 GLY A CA 1
ATOM 691 C C . GLY A 1 91 ? -15.898 -0.230 9.465 1.00 83.88 91 GLY A C 1
ATOM 692 O O . GLY A 1 91 ? -16.495 -1.256 9.766 1.00 83.88 91 GLY A O 1
ATOM 693 N N . THR A 1 92 ? -14.886 0.236 10.210 1.00 85.00 92 THR A N 1
ATOM 694 C CA . THR A 1 92 ? -14.500 -0.373 11.508 1.00 85.00 92 THR A CA 1
ATOM 695 C C . THR A 1 92 ? -15.212 0.271 12.699 1.00 85.00 92 THR A C 1
ATOM 697 O O . THR A 1 92 ? -15.130 -0.226 13.818 1.00 85.00 92 THR A O 1
ATOM 700 N N . GLN A 1 93 ? -15.912 1.390 12.468 1.00 87.88 93 GLN A N 1
ATOM 701 C CA . GLN A 1 93 ? -16.549 2.213 13.503 1.00 87.88 93 GLN A CA 1
ATOM 702 C C . GLN A 1 93 ? -15.564 2.708 14.590 1.00 87.88 93 GLN A C 1
ATOM 704 O O . GLN A 1 93 ? -15.991 3.126 15.669 1.00 87.88 93 GLN A O 1
ATO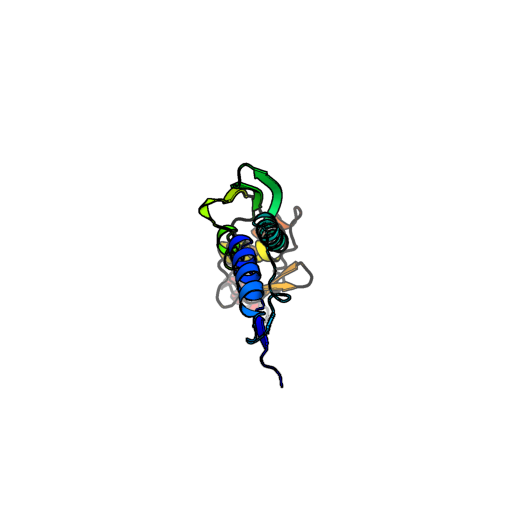M 709 N N . VAL A 1 94 ? -14.255 2.672 14.306 1.00 93.31 94 VAL A N 1
ATOM 710 C CA . VAL A 1 94 ? -13.213 3.365 15.069 1.00 93.31 94 VAL A CA 1
ATOM 711 C C . VAL A 1 94 ? -13.270 4.843 14.699 1.00 93.31 94 VAL A C 1
ATOM 713 O O . VAL A 1 94 ? -13.248 5.188 13.520 1.00 93.31 94 VAL A O 1
ATOM 716 N N . ASP A 1 95 ? -13.343 5.713 15.701 1.00 93.25 95 ASP A N 1
ATOM 717 C CA . ASP A 1 95 ? -13.287 7.161 15.503 1.00 93.25 95 ASP A CA 1
ATOM 718 C C . ASP A 1 95 ? -11.869 7.580 15.069 1.00 93.25 95 ASP A C 1
ATOM 720 O O . ASP A 1 95 ? -10.930 7.417 15.857 1.00 93.25 95 ASP A O 1
ATOM 724 N N . PRO A 1 96 ? -11.686 8.136 13.855 1.00 94.81 96 PRO A N 1
ATOM 725 C CA . PRO A 1 96 ? -10.374 8.564 13.380 1.00 94.81 96 PRO A CA 1
ATOM 726 C C . PRO A 1 96 ? -9.709 9.614 14.275 1.00 94.81 96 PRO A C 1
ATOM 728 O O . PRO A 1 96 ? -8.486 9.637 14.359 1.00 94.81 96 PRO A O 1
ATOM 731 N N . ALA A 1 97 ? -10.482 10.444 14.986 1.00 95.81 97 ALA A N 1
ATOM 732 C CA . ALA A 1 97 ? -9.934 11.457 15.891 1.00 95.81 97 ALA A CA 1
ATOM 733 C C . ALA A 1 97 ? -9.233 10.854 17.121 1.00 95.81 97 ALA A C 1
ATOM 735 O O . ALA A 1 97 ? -8.461 11.538 17.790 1.00 95.81 97 ALA A O 1
ATOM 736 N N . ARG A 1 98 ? -9.487 9.573 17.418 1.00 96.38 98 ARG A N 1
ATOM 737 C CA . ARG A 1 98 ? -8.859 8.830 18.519 1.00 96.38 98 ARG A CA 1
ATOM 738 C C . ARG A 1 98 ? -7.618 8.049 18.086 1.00 96.38 98 ARG A C 1
ATOM 740 O O . ARG A 1 98 ? -7.019 7.381 18.927 1.00 96.38 98 ARG A O 1
ATOM 747 N N . VAL A 1 99 ? -7.254 8.082 16.802 1.00 97.94 99 VAL A N 1
ATOM 748 C CA . VAL A 1 99 ? -6.152 7.293 16.235 1.00 97.94 99 VAL A CA 1
ATOM 749 C C . VAL A 1 99 ? -4.925 8.170 16.014 1.00 97.94 99 VAL A C 1
ATOM 751 O O . VAL A 1 99 ? -4.948 9.124 15.243 1.00 97.94 99 VAL A O 1
ATOM 754 N N . HIS A 1 100 ? -3.821 7.785 16.642 1.00 97.81 100 HIS A N 1
ATOM 755 C CA . HIS A 1 100 ? -2.519 8.434 16.536 1.00 97.81 100 HIS A CA 1
ATOM 756 C C . HIS A 1 100 ? -1.553 7.473 15.850 1.00 97.81 100 HIS A C 1
ATOM 758 O O . HIS A 1 100 ? -1.128 6.478 16.440 1.00 97.81 100 HIS A O 1
ATOM 764 N N . ALA A 1 101 ? -1.223 7.754 14.591 1.00 97.62 101 ALA A N 1
ATOM 765 C CA . ALA A 1 101 ? -0.394 6.880 13.771 1.00 97.62 101 ALA A CA 1
ATOM 766 C C . ALA A 1 101 ? 0.958 7.525 13.441 1.00 97.62 101 ALA A C 1
ATOM 768 O O . ALA A 1 101 ? 1.010 8.676 13.011 1.00 97.62 101 ALA A O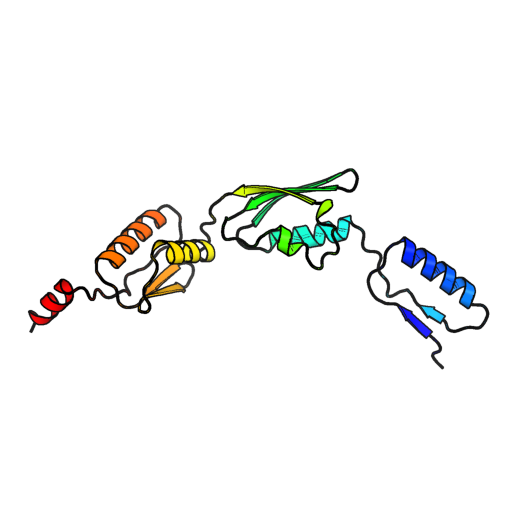 1
ATOM 769 N N . SER A 1 102 ? 2.046 6.770 13.600 1.00 98.06 102 SER A N 1
ATOM 770 C CA . SER A 1 102 ? 3.395 7.190 13.206 1.00 98.06 102 SER A CA 1
ATOM 771 C C . SER A 1 102 ? 4.025 6.155 12.281 1.00 98.06 102 SER A C 1
ATOM 773 O O . SER A 1 102 ? 4.301 5.025 12.686 1.00 98.06 102 SER A O 1
ATOM 775 N N . TRP A 1 103 ? 4.249 6.543 11.029 1.00 98.31 103 TRP A N 1
ATOM 776 C CA . TRP A 1 103 ? 4.791 5.662 9.999 1.00 98.31 103 TRP A CA 1
ATOM 777 C C . TRP A 1 103 ? 6.166 6.142 9.566 1.00 98.31 103 TRP A C 1
ATOM 779 O O . TRP A 1 103 ? 6.312 7.262 9.077 1.00 98.31 103 TRP A O 1
ATOM 789 N N . GLN A 1 104 ? 7.167 5.279 9.702 1.00 98.56 104 GLN A N 1
ATOM 790 C CA . GLN A 1 104 ? 8.441 5.473 9.022 1.00 98.56 104 GLN A CA 1
ATOM 791 C C . GLN A 1 104 ? 8.345 4.893 7.614 1.00 98.56 104 GLN A C 1
ATOM 793 O O . GLN A 1 104 ? 7.827 3.793 7.414 1.00 98.56 104 GLN A O 1
ATOM 798 N N . PHE A 1 105 ? 8.837 5.629 6.622 1.00 98.06 105 PHE A N 1
ATOM 799 C CA . PHE A 1 105 ? 8.817 5.124 5.258 1.00 98.06 105 PHE A CA 1
ATOM 800 C C . PHE A 1 105 ? 9.968 4.159 5.003 1.00 98.06 105 PHE A C 1
ATOM 802 O O . PHE A 1 105 ? 11.118 4.433 5.337 1.00 98.06 105 PHE A O 1
ATOM 809 N N . TYR A 1 106 ? 9.638 3.047 4.357 1.00 97.50 106 TYR A N 1
ATOM 810 C CA . TYR A 1 106 ? 10.595 2.113 3.778 1.00 97.50 106 TYR A CA 1
ATOM 811 C C . TYR A 1 106 ? 10.184 1.831 2.335 1.00 97.50 106 TYR A C 1
ATOM 813 O O . TYR A 1 106 ? 9.066 2.140 1.941 1.00 97.50 106 TYR A O 1
ATOM 821 N N . GLN A 1 107 ? 11.071 1.266 1.523 1.00 95.12 107 GLN A N 1
ATOM 822 C CA . GLN A 1 107 ? 10.690 0.802 0.190 1.00 95.12 107 GLN A CA 1
ATOM 823 C C . GLN A 1 107 ? 10.600 -0.717 0.211 1.00 95.12 107 GLN A C 1
ATOM 825 O O . GLN A 1 107 ? 11.607 -1.393 0.416 1.00 95.12 107 GLN A O 1
ATOM 830 N N . SER A 1 108 ? 9.399 -1.253 0.001 1.00 96.00 108 SER A N 1
ATOM 831 C CA . SER A 1 108 ? 9.211 -2.696 -0.110 1.00 96.00 108 SER A CA 1
ATOM 832 C C . SER A 1 108 ? 9.779 -3.180 -1.439 1.00 96.00 108 SER A C 1
ATOM 834 O O . SER A 1 108 ? 9.400 -2.676 -2.496 1.00 96.00 108 SER A O 1
ATOM 836 N N . LEU A 1 109 ? 10.670 -4.169 -1.401 1.00 94.50 109 LEU A N 1
ATOM 837 C CA . LEU A 1 109 ? 11.192 -4.827 -2.603 1.00 94.50 109 LEU A CA 1
ATOM 838 C C . LEU A 1 109 ? 10.256 -5.923 -3.135 1.00 94.50 109 LEU A C 1
ATOM 840 O O . LEU A 1 109 ? 10.614 -6.635 -4.069 1.00 94.50 109 LEU A O 1
ATOM 844 N N . GLU A 1 110 ? 9.039 -6.046 -2.595 1.00 94.50 110 GLU A N 1
ATOM 845 C CA . GLU A 1 110 ? 8.018 -6.900 -3.195 1.00 94.50 110 GLU A CA 1
ATOM 846 C C . GLU A 1 110 ? 7.766 -6.498 -4.663 1.00 94.50 110 GLU A C 1
ATOM 848 O O . GLU A 1 110 ? 7.642 -5.301 -4.966 1.00 94.50 110 GLU A O 1
ATOM 853 N N . PRO A 1 111 ? 7.616 -7.470 -5.587 1.00 95.56 111 PRO A N 1
ATOM 854 C CA . PRO A 1 111 ? 7.495 -7.191 -7.018 1.00 95.56 111 PRO A CA 1
ATOM 855 C C . PRO A 1 111 ? 6.395 -6.185 -7.372 1.00 95.56 111 PRO A C 1
ATOM 857 O O . PRO A 1 111 ? 6.576 -5.377 -8.278 1.00 95.56 111 PRO A O 1
ATOM 860 N N . GLY A 1 112 ? 5.278 -6.176 -6.635 1.00 96.88 112 GLY A N 1
ATOM 861 C CA . GLY A 1 112 ? 4.185 -5.222 -6.844 1.00 96.88 112 GLY A CA 1
ATOM 862 C C . GLY A 1 112 ? 4.596 -3.760 -6.645 1.00 96.88 112 GLY A C 1
ATOM 863 O O . GLY A 1 112 ? 4.208 -2.896 -7.431 1.00 96.88 112 GLY A O 1
ATOM 864 N N . PHE A 1 113 ? 5.409 -3.467 -5.629 1.00 97.56 113 PHE A N 1
ATOM 865 C CA . PHE A 1 113 ? 5.890 -2.111 -5.352 1.00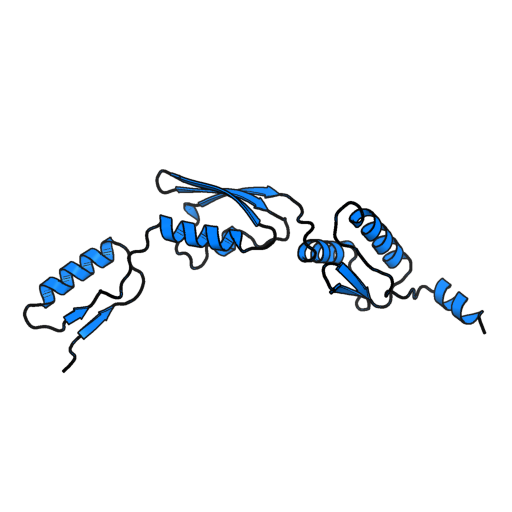 97.56 113 PHE A CA 1
ATOM 866 C C . PHE A 1 113 ? 6.997 -1.686 -6.304 1.00 97.56 113 PHE A C 1
ATOM 868 O O . PHE A 1 113 ? 6.994 -0.553 -6.796 1.00 97.56 113 PHE A O 1
ATOM 875 N N . VAL A 1 114 ? 7.907 -2.607 -6.616 1.00 96.88 114 VAL A N 1
ATOM 876 C CA . VAL A 1 114 ? 8.966 -2.358 -7.594 1.00 96.88 114 VAL A CA 1
ATOM 877 C C . VAL A 1 114 ? 8.363 -2.113 -8.981 1.00 96.88 114 VAL A C 1
ATOM 879 O O . VAL A 1 114 ? 8.742 -1.141 -9.629 1.00 96.88 114 VAL A O 1
ATOM 882 N N . LEU A 1 115 ? 7.350 -2.884 -9.400 1.00 97.19 115 LEU A N 1
ATOM 883 C CA . LEU A 1 115 ? 6.626 -2.662 -10.657 1.00 97.19 115 LEU A CA 1
ATOM 884 C C . LEU A 1 115 ? 5.985 -1.269 -10.713 1.00 97.19 115 LEU A C 1
ATOM 886 O O . LEU A 1 115 ? 6.138 -0.569 -11.716 1.00 97.19 115 LEU A O 1
ATOM 890 N N . LYS A 1 116 ? 5.297 -0.836 -9.645 1.00 96.81 116 LYS A N 1
ATOM 891 C CA . LYS A 1 116 ? 4.706 0.514 -9.577 1.00 96.81 116 LYS A CA 1
ATOM 892 C C . LYS A 1 116 ? 5.775 1.600 -9.740 1.00 96.81 116 LYS A C 1
ATOM 894 O O . LYS A 1 116 ? 5.578 2.532 -10.519 1.00 96.81 116 LYS A O 1
ATOM 899 N N . ARG A 1 117 ? 6.916 1.469 -9.049 1.00 96.12 117 ARG A N 1
ATOM 900 C CA . ARG A 1 117 ? 8.031 2.428 -9.155 1.00 96.12 117 ARG A CA 1
ATOM 901 C C . ARG A 1 117 ? 8.668 2.432 -10.539 1.00 96.12 117 ARG A C 1
ATOM 903 O O . ARG A 1 117 ? 8.863 3.513 -11.079 1.00 96.12 117 ARG A O 1
ATOM 910 N N . LEU A 1 118 ? 8.943 1.265 -11.125 1.00 96.00 118 LEU A N 1
ATOM 911 C CA . LEU A 1 118 ? 9.478 1.159 -12.488 1.00 96.00 118 LEU A CA 1
ATOM 912 C C . LEU A 1 118 ? 8.521 1.763 -13.515 1.00 96.00 118 LEU A C 1
ATOM 914 O O . LEU A 1 118 ? 8.957 2.470 -14.415 1.00 96.00 118 LEU A O 1
ATOM 918 N N . THR A 1 119 ? 7.216 1.541 -13.356 1.00 95.25 119 THR A N 1
ATOM 919 C CA . THR A 1 119 ? 6.199 2.143 -14.228 1.00 95.25 119 THR A CA 1
ATOM 920 C C . THR A 1 119 ? 6.250 3.669 -14.148 1.00 95.25 119 THR A C 1
ATOM 922 O O . THR A 1 119 ? 6.270 4.338 -15.179 1.00 95.25 119 THR A O 1
ATOM 925 N N . ALA A 1 120 ? 6.337 4.227 -12.938 1.00 94.44 120 ALA A N 1
ATOM 926 C CA . ALA A 1 120 ? 6.426 5.671 -12.742 1.00 94.44 120 ALA A CA 1
ATOM 927 C C . ALA A 1 120 ? 7.750 6.272 -13.253 1.00 94.44 120 ALA A C 1
ATOM 929 O O . ALA A 1 120 ? 7.740 7.360 -13.821 1.00 94.44 120 ALA A O 1
ATOM 930 N N . SER A 1 121 ? 8.883 5.586 -13.060 1.00 93.38 121 SER A N 1
ATOM 931 C CA . SER A 1 121 ? 10.211 6.116 -13.399 1.00 93.38 121 SER A CA 1
ATOM 932 C C . SER A 1 121 ? 10.591 5.935 -14.867 1.00 93.38 121 SER A C 1
ATOM 934 O O . SER A 1 121 ? 11.216 6.818 -15.456 1.00 93.38 121 SER A O 1
ATOM 936 N N . LEU A 1 122 ? 10.231 4.800 -15.472 1.00 93.44 122 LEU A N 1
ATOM 937 C CA . LEU A 1 122 ? 10.553 4.506 -16.868 1.00 93.44 122 LEU A CA 1
ATOM 938 C C . LEU A 1 122 ? 9.559 5.144 -17.833 1.00 93.44 122 LEU A C 1
ATOM 940 O O . LEU A 1 122 ? 9.924 5.347 -18.991 1.00 93.44 122 LEU A O 1
ATOM 944 N N . TYR A 1 123 ? 8.344 5.455 -17.361 1.00 88.38 123 TYR A N 1
ATOM 945 C CA . TYR A 1 123 ? 7.241 5.971 -18.171 1.00 88.38 123 TYR A CA 1
ATOM 946 C C . TYR A 1 123 ? 7.098 5.144 -19.464 1.00 88.38 123 TYR A C 1
ATOM 948 O O . TYR A 1 123 ? 7.415 5.635 -20.553 1.00 88.38 123 TYR A O 1
ATOM 956 N N . PRO A 1 124 ? 6.773 3.838 -19.348 1.00 74.50 124 PRO A N 1
ATOM 957 C CA . PRO A 1 124 ? 6.752 2.941 -20.496 1.00 74.50 124 PRO A CA 1
ATOM 958 C C . PRO A 1 124 ? 5.803 3.493 -21.562 1.00 74.50 124 PRO A C 1
ATOM 960 O O . PRO A 1 124 ? 4.673 3.870 -21.260 1.00 74.50 124 PRO A O 1
ATOM 963 N N . MET A 1 125 ? 6.288 3.577 -22.802 1.00 76.75 125 MET A N 1
ATOM 964 C CA . MET A 1 125 ? 5.456 3.984 -23.937 1.00 76.75 125 MET A CA 1
ATOM 965 C C . MET A 1 125 ? 4.382 2.927 -24.199 1.00 76.75 125 MET A C 1
ATOM 967 O O . MET A 1 125 ? 4.532 1.780 -23.786 1.00 76.75 125 MET A O 1
ATOM 971 N N . ASP A 1 126 ? 3.363 3.275 -24.985 1.00 79.56 126 ASP A N 1
ATOM 972 C CA . ASP A 1 126 ? 2.211 2.412 -25.307 1.00 79.56 126 ASP A CA 1
ATOM 973 C C . ASP A 1 126 ? 2.580 1.012 -25.838 1.00 79.56 126 ASP A C 1
ATOM 975 O O . ASP A 1 126 ? 1.773 0.084 -25.793 1.00 79.56 126 ASP A O 1
ATOM 979 N N . LYS A 1 127 ? 3.807 0.851 -26.344 1.00 89.81 127 LYS A N 1
ATOM 980 C CA . LYS A 1 127 ? 4.344 -0.396 -26.890 1.00 89.81 127 LYS A CA 1
ATOM 981 C C . LYS A 1 127 ? 5.175 -1.232 -25.920 1.00 89.81 127 LYS A C 1
ATOM 983 O O . LYS A 1 127 ? 5.624 -2.294 -26.334 1.00 89.81 127 LYS A O 1
ATOM 988 N N . VAL A 1 128 ? 5.399 -0.794 -24.681 1.00 95.62 128 VAL A N 1
ATOM 989 C CA . VAL A 1 128 ? 6.114 -1.577 -23.666 1.00 95.62 128 VAL A CA 1
ATOM 990 C C . VAL A 1 128 ? 5.171 -1.921 -22.528 1.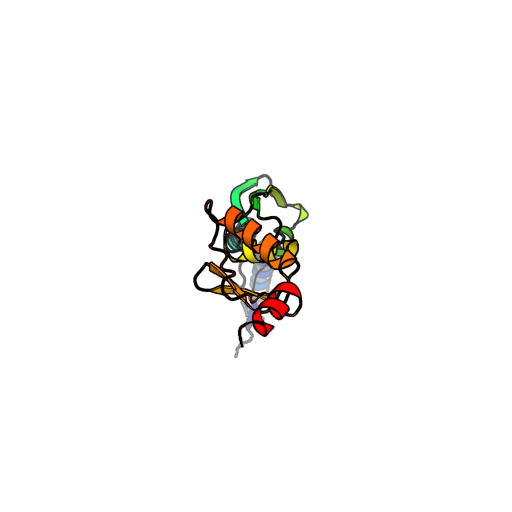00 95.62 128 VAL A C 1
ATOM 992 O O . VAL A 1 128 ? 4.619 -1.041 -21.869 1.00 95.62 128 VAL A O 1
ATOM 995 N N . ARG A 1 129 ? 5.026 -3.213 -22.248 1.00 95.75 129 ARG A N 1
ATOM 996 C CA . ARG A 1 129 ? 4.273 -3.703 -21.095 1.00 95.75 129 ARG A CA 1
ATOM 997 C C . ARG A 1 129 ? 5.235 -4.180 -20.022 1.00 95.75 129 ARG A C 1
ATOM 999 O O . ARG A 1 129 ? 6.144 -4.954 -20.298 1.00 95.75 129 ARG A O 1
ATOM 1006 N N . LEU A 1 130 ? 5.001 -3.734 -18.791 1.00 96.75 130 LEU A N 1
ATOM 1007 C CA . LEU A 1 130 ? 5.656 -4.269 -17.602 1.00 96.75 130 LEU A CA 1
ATOM 1008 C C . LEU A 1 130 ? 4.676 -5.192 -16.873 1.00 96.75 130 LEU A C 1
ATOM 1010 O O . LEU A 1 130 ? 3.516 -4.831 -16.666 1.00 96.75 130 LEU A O 1
ATOM 1014 N N . SER A 1 131 ? 5.125 -6.382 -16.489 1.00 97.19 131 SER A N 1
ATOM 1015 C CA . SER A 1 131 ? 4.300 -7.368 -15.782 1.00 97.19 131 SER A CA 1
ATOM 1016 C C . SER A 1 131 ? 5.117 -8.156 -14.761 1.00 97.19 131 SER A C 1
ATOM 1018 O O . SER A 1 131 ? 6.345 -8.137 -14.800 1.00 97.19 131 SER A O 1
ATOM 1020 N N . ILE A 1 132 ? 4.440 -8.838 -13.832 1.00 97.75 132 ILE A N 1
ATOM 1021 C CA . ILE A 1 132 ? 5.085 -9.753 -12.882 1.00 97.75 132 ILE A CA 1
ATOM 1022 C C . ILE A 1 132 ? 4.860 -11.187 -13.356 1.00 97.75 132 ILE A C 1
ATOM 1024 O O . ILE A 1 132 ? 3.718 -11.619 -13.504 1.00 97.75 132 ILE A O 1
ATOM 1028 N N . VAL A 1 133 ? 5.946 -11.934 -13.548 1.00 96.94 133 VAL A N 1
ATOM 1029 C CA . VAL A 1 133 ? 5.932 -13.343 -13.951 1.00 96.94 133 VAL A CA 1
ATOM 1030 C C . VAL A 1 133 ? 6.825 -14.129 -12.998 1.00 96.94 133 VAL A C 1
ATOM 1032 O O . VAL A 1 133 ? 8.037 -13.929 -12.965 1.00 96.94 133 VAL A O 1
ATOM 1035 N N . ASN A 1 134 ? 6.233 -15.031 -12.208 1.00 93.38 134 ASN A N 1
ATOM 1036 C CA . ASN A 1 134 ? 6.950 -15.877 -11.241 1.00 93.38 134 ASN A CA 1
ATOM 1037 C C . ASN A 1 134 ? 7.886 -15.080 -10.305 1.00 93.38 134 ASN A C 1
ATOM 1039 O O . ASN A 1 134 ? 9.040 -15.451 -10.112 1.00 93.38 134 ASN A O 1
ATOM 1043 N N . GLY A 1 135 ? 7.407 -13.952 -9.769 1.00 90.94 135 GLY A N 1
ATOM 1044 C CA . GLY A 1 135 ? 8.172 -13.096 -8.850 1.00 90.94 135 GLY A CA 1
ATOM 1045 C C . GLY A 1 135 ? 9.198 -12.168 -9.512 1.00 90.94 135 GLY A C 1
ATOM 1046 O O . GLY A 1 135 ? 9.829 -11.377 -8.818 1.00 90.94 135 GLY A O 1
ATOM 1047 N N . ARG A 1 136 ? 9.337 -12.219 -10.840 1.00 95.12 136 ARG A N 1
ATOM 1048 C CA . ARG A 1 136 ? 10.220 -11.352 -11.631 1.00 95.12 136 ARG A CA 1
ATOM 1049 C C . ARG A 1 136 ? 9.418 -10.301 -12.368 1.00 95.12 136 ARG A C 1
ATOM 1051 O O . ARG A 1 136 ? 8.252 -10.534 -12.684 1.00 95.12 136 ARG A O 1
ATOM 1058 N N . ILE A 1 137 ? 10.034 -9.167 -12.659 1.00 97.69 137 ILE A N 1
ATOM 1059 C CA . ILE A 1 137 ? 9.427 -8.123 -13.479 1.00 97.69 137 ILE A CA 1
ATOM 1060 C C . ILE A 1 137 ? 9.903 -8.325 -14.910 1.00 97.69 137 ILE A C 1
ATOM 1062 O O . ILE A 1 137 ? 11.102 -8.379 -15.153 1.00 97.69 137 ILE A O 1
ATOM 1066 N N . VAL A 1 138 ? 8.971 -8.439 -15.849 1.00 97.94 138 VAL A N 1
ATOM 1067 C CA . VAL A 1 138 ? 9.264 -8.642 -17.271 1.00 97.94 138 VAL A CA 1
ATOM 1068 C C . VAL A 1 138 ? 8.788 -7.424 -18.049 1.00 97.94 138 VAL A C 1
ATOM 1070 O O . VAL A 1 138 ? 7.615 -7.050 -17.949 1.00 97.94 138 VAL A O 1
ATOM 1073 N N . ALA A 1 139 ? 9.690 -6.822 -18.821 1.00 97.56 139 ALA A N 1
ATOM 1074 C CA . ALA A 1 139 ? 9.366 -5.860 -19.862 1.00 97.56 139 ALA A CA 1
ATOM 1075 C C . ALA A 1 139 ? 9.269 -6.569 -21.216 1.00 97.56 139 ALA A C 1
ATOM 1077 O O . ALA A 1 139 ? 10.171 -7.311 -21.603 1.00 97.56 139 ALA A O 1
ATOM 1078 N N . GLU A 1 140 ? 8.193 -6.313 -21.952 1.00 96.94 140 GLU A N 1
ATOM 1079 C CA . GLU A 1 140 ? 7.975 -6.852 -23.295 1.00 96.94 140 GLU A CA 1
ATOM 1080 C C . GLU A 1 140 ? 7.492 -5.764 -24.256 1.00 96.94 140 GLU A C 1
ATOM 1082 O O . GLU A 1 140 ? 6.715 -4.889 -23.863 1.00 96.94 140 GLU A O 1
ATOM 1087 N N . GLY A 1 141 ? 7.941 -5.829 -25.514 1.00 95.44 141 GLY A N 1
ATOM 1088 C CA . GLY A 1 141 ? 7.457 -4.961 -26.588 1.00 95.44 141 GLY A CA 1
ATOM 1089 C C . GLY A 1 141 ? 8.556 -4.244 -27.367 1.00 95.44 141 GLY A C 1
ATOM 1090 O O . GLY A 1 141 ? 9.631 -4.796 -27.573 1.00 95.44 141 GLY A O 1
ATOM 1091 N N . GLU A 1 142 ? 8.284 -3.027 -27.834 1.00 94.38 142 GLU A N 1
ATOM 1092 C CA . GLU A 1 142 ? 9.203 -2.248 -28.678 1.00 94.38 142 GLU A CA 1
ATOM 1093 C C . GLU A 1 142 ? 9.556 -0.913 -28.024 1.00 94.38 142 GLU A C 1
ATOM 1095 O O . GLU A 1 142 ? 8.663 -0.170 -27.605 1.00 94.38 142 GLU A O 1
ATOM 1100 N N . ALA A 1 143 ? 10.844 -0.573 -27.990 1.00 94.38 143 ALA A N 1
ATOM 1101 C CA . ALA A 1 143 ? 11.319 0.685 -27.423 1.00 94.38 143 ALA A CA 1
ATOM 1102 C C . ALA A 1 143 ? 12.567 1.216 -28.154 1.00 94.38 143 ALA A C 1
ATOM 1104 O O . ALA A 1 143 ? 13.310 0.425 -28.728 1.00 94.38 143 ALA A O 1
ATOM 1105 N N . PRO A 1 144 ? 12.825 2.537 -28.148 1.00 93.19 144 PRO A N 1
ATOM 1106 C CA . PRO A 1 144 ? 14.105 3.080 -28.565 1.00 93.19 144 PRO A CA 1
ATOM 1107 C C . PRO A 1 144 ? 15.187 2.739 -27.533 1.00 93.19 144 PRO A C 1
ATOM 1109 O O . PRO A 1 144 ? 14.914 2.602 -26.333 1.00 93.19 144 PRO A O 1
ATOM 1112 N N . ASP A 1 145 ? 16.422 2.685 -28.013 1.00 93.25 145 ASP A N 1
ATOM 1113 C CA . ASP A 1 145 ? 17.669 2.567 -27.254 1.00 93.25 145 ASP A CA 1
ATOM 1114 C C . ASP A 1 145 ? 17.684 3.356 -25.927 1.00 93.25 145 ASP A C 1
ATOM 1116 O O . ASP A 1 145 ? 17.953 2.793 -24.869 1.00 93.25 145 ASP A O 1
ATOM 1120 N N . THR A 1 146 ? 17.271 4.623 -25.933 1.00 93.00 146 THR A N 1
ATOM 1121 C CA . THR A 1 146 ? 17.241 5.510 -24.755 1.00 93.00 146 THR A CA 1
ATOM 1122 C C . THR A 1 146 ? 16.319 5.022 -23.633 1.00 93.00 146 THR A C 1
ATOM 1124 O O . THR A 1 146 ? 16.548 5.305 -22.452 1.00 93.00 146 THR A O 1
ATOM 1127 N N . TRP A 1 147 ? 15.239 4.312 -23.961 1.00 95.25 147 TRP A N 1
ATOM 1128 C CA . TRP A 1 147 ? 14.390 3.665 -22.961 1.00 95.25 147 TRP A CA 1
ATOM 1129 C C . TRP A 1 147 ? 15.036 2.366 -22.477 1.00 95.25 147 TRP A C 1
ATOM 1131 O O . TRP A 1 147 ? 15.096 2.130 -21.269 1.00 95.25 147 TRP A O 1
ATOM 1141 N N . ILE A 1 148 ? 15.573 1.566 -23.405 1.00 95.62 148 ILE A N 1
ATOM 1142 C CA . ILE A 1 148 ? 16.240 0.294 -23.102 1.00 95.62 148 ILE A CA 1
ATOM 1143 C C . ILE A 1 148 ? 17.436 0.521 -22.168 1.00 95.62 148 ILE A C 1
ATOM 1145 O O . ILE A 1 148 ? 17.607 -0.225 -21.207 1.00 95.62 148 ILE A O 1
ATOM 1149 N N . ASP A 1 149 ? 18.220 1.579 -22.364 1.00 95.94 149 ASP A N 1
ATOM 1150 C CA . ASP A 1 149 ? 19.363 1.910 -21.511 1.00 95.94 149 ASP A CA 1
ATOM 1151 C C . ASP A 1 149 ? 18.956 2.311 -20.093 1.00 95.94 149 ASP A C 1
ATOM 1153 O O . ASP A 1 149 ? 19.575 1.866 -19.119 1.00 95.94 149 ASP A O 1
ATOM 1157 N N . ARG A 1 150 ? 17.871 3.081 -19.950 1.00 96.19 150 ARG A N 1
ATOM 1158 C CA . ARG A 1 150 ? 17.284 3.383 -18.635 1.00 96.19 150 ARG A CA 1
ATOM 1159 C C . ARG A 1 150 ? 16.773 2.115 -17.954 1.00 96.19 150 ARG A C 1
ATOM 1161 O O . ARG A 1 150 ? 17.010 1.929 -16.761 1.00 96.19 150 ARG A O 1
ATOM 1168 N N . ALA A 1 151 ? 16.134 1.221 -18.707 1.00 96.31 151 ALA A N 1
ATOM 1169 C CA . ALA A 1 151 ? 15.653 -0.054 -18.190 1.00 96.31 151 ALA A CA 1
ATOM 1170 C C . ALA A 1 151 ? 16.813 -0.975 -17.761 1.00 96.31 151 ALA A C 1
ATOM 1172 O O . ALA A 1 151 ? 16.769 -1.535 -16.667 1.00 96.31 151 ALA A O 1
ATOM 1173 N N . ARG A 1 152 ? 17.903 -1.050 -18.541 1.00 96.62 152 ARG A N 1
ATOM 1174 C CA . ARG A 1 152 ? 19.144 -1.756 -18.165 1.00 96.62 152 ARG A CA 1
ATOM 1175 C C . ARG A 1 152 ? 19.763 -1.182 -16.895 1.00 96.62 152 ARG A C 1
ATOM 1177 O O . ARG A 1 152 ? 20.229 -1.938 -16.047 1.00 96.62 152 ARG A O 1
ATOM 1184 N N . ALA A 1 153 ? 19.796 0.144 -16.759 1.00 95.94 153 ALA A N 1
ATOM 1185 C CA . ALA A 1 153 ? 20.312 0.792 -15.558 1.00 95.94 153 ALA A CA 1
ATOM 1186 C C . ALA A 1 153 ? 19.471 0.436 -14.325 1.00 95.94 153 ALA A C 1
ATOM 1188 O O . ALA A 1 153 ? 20.032 0.067 -13.296 1.00 95.94 153 ALA A O 1
ATOM 1189 N N . ALA A 1 154 ? 18.141 0.462 -14.448 1.00 95.44 154 ALA A N 1
ATOM 1190 C CA . ALA A 1 154 ? 17.240 0.036 -13.383 1.00 95.44 154 ALA A CA 1
ATOM 1191 C C . ALA A 1 154 ? 17.420 -1.450 -13.025 1.00 95.44 154 ALA A C 1
ATOM 1193 O O . ALA A 1 154 ? 17.467 -1.787 -11.845 1.00 95.44 154 ALA A O 1
ATOM 1194 N N . ALA A 1 155 ? 17.590 -2.329 -14.019 1.00 95.94 155 ALA A N 1
ATOM 1195 C CA . ALA A 1 155 ? 17.819 -3.756 -13.791 1.00 95.94 155 ALA A CA 1
ATOM 1196 C C . ALA A 1 155 ? 19.100 -4.020 -12.982 1.00 95.94 155 ALA A C 1
ATOM 1198 O O . ALA A 1 155 ? 19.078 -4.818 -12.048 1.00 95.94 155 ALA A O 1
ATOM 1199 N N . ARG A 1 156 ? 20.189 -3.293 -13.270 1.00 94.62 156 ARG A N 1
ATOM 1200 C CA . ARG A 1 156 ? 21.440 -3.374 -12.492 1.00 94.62 156 ARG A CA 1
ATOM 1201 C C . ARG A 1 156 ? 21.297 -2.881 -11.053 1.00 94.62 156 ARG A C 1
ATOM 1203 O O . ARG A 1 156 ? 21.967 -3.390 -10.170 1.00 94.62 156 ARG A O 1
ATOM 1210 N N . LEU A 1 157 ? 20.447 -1.887 -10.802 1.00 91.31 157 LEU A N 1
ATOM 1211 C CA . LEU A 1 157 ? 20.191 -1.433 -9.432 1.00 91.31 157 LEU A CA 1
ATOM 1212 C C . LEU A 1 157 ? 19.397 -2.473 -8.630 1.00 91.31 157 LEU A C 1
ATOM 1214 O O . LEU A 1 157 ? 19.590 -2.594 -7.425 1.00 91.31 157 LEU A O 1
ATOM 1218 N N . LEU A 1 158 ? 18.514 -3.226 -9.291 1.00 92.69 158 LEU A N 1
ATOM 1219 C CA . LEU A 1 158 ? 17.679 -4.240 -8.647 1.00 92.69 158 LEU A CA 1
ATOM 1220 C C . LEU A 1 158 ? 18.397 -5.572 -8.414 1.00 92.69 158 LEU A C 1
ATOM 1222 O O . LEU A 1 158 ? 17.977 -6.311 -7.529 1.00 92.69 158 LEU A O 1
ATOM 1226 N N . SER A 1 159 ? 19.477 -5.883 -9.139 1.00 87.19 159 SER A N 1
ATOM 1227 C CA . SER A 1 159 ? 20.228 -7.130 -8.919 1.00 87.19 159 SER A CA 1
ATOM 1228 C C . SER A 1 159 ? 20.854 -7.231 -7.521 1.00 87.19 159 SER A C 1
ATOM 1230 O O . SER A 1 159 ? 21.139 -8.332 -7.062 1.00 87.19 159 SER A O 1
ATOM 1232 N N . GLU A 1 160 ? 20.990 -6.110 -6.810 1.00 84.31 160 GLU A N 1
ATOM 1233 C CA . GLU A 1 160 ? 21.498 -6.022 -5.434 1.00 84.31 160 GLU A CA 1
ATOM 1234 C C . GLU A 1 160 ? 20.404 -6.307 -4.378 1.00 84.31 160 GLU A C 1
ATOM 1236 O O . GLU A 1 160 ? 20.240 -5.572 -3.404 1.00 84.31 160 GLU A O 1
ATOM 1241 N N . GLY A 1 161 ? 19.615 -7.370 -4.576 1.00 84.06 161 GLY A N 1
ATOM 1242 C CA . GLY A 1 161 ? 18.635 -7.861 -3.591 1.00 84.06 161 GLY A CA 1
ATOM 1243 C C . GLY A 1 161 ? 17.164 -7.517 -3.858 1.00 84.06 161 GLY A C 1
ATOM 1244 O O . GLY A 1 161 ? 16.308 -7.821 -3.027 1.00 84.06 161 GLY A O 1
ATOM 1245 N N . GLY A 1 162 ? 16.852 -6.908 -5.002 1.00 89.69 162 GLY A N 1
ATOM 1246 C CA . GLY A 1 162 ? 15.490 -6.742 -5.511 1.00 89.69 162 GLY A CA 1
ATOM 1247 C C . GLY A 1 162 ? 15.048 -7.889 -6.434 1.00 89.69 162 GLY A C 1
ATOM 1248 O O . GLY A 1 162 ? 15.806 -8.827 -6.691 1.00 89.69 162 GLY A O 1
ATOM 1249 N N . PRO A 1 163 ? 13.808 -7.839 -6.954 1.00 94.38 163 PRO A N 1
ATOM 1250 C CA . PRO A 1 163 ? 13.354 -8.786 -7.962 1.00 94.38 163 PRO A CA 1
ATOM 1251 C C . PRO A 1 163 ? 14.123 -8.582 -9.270 1.00 94.38 163 PRO A C 1
ATOM 1253 O O . PRO A 1 163 ? 14.427 -7.451 -9.655 1.00 94.38 163 PRO A O 1
ATOM 1256 N N . GLU A 1 164 ? 14.379 -9.676 -9.987 1.00 96.12 164 GLU A N 1
ATOM 1257 C CA . GLU A 1 164 ? 14.947 -9.613 -11.335 1.00 96.12 164 GLU A CA 1
ATOM 1258 C C . GLU A 1 164 ? 14.053 -8.747 -12.236 1.00 96.12 164 GLU A C 1
ATOM 1260 O O . GLU A 1 164 ? 12.829 -8.920 -12.256 1.00 96.12 164 GLU A O 1
ATOM 1265 N N . PHE A 1 165 ? 14.670 -7.829 -12.983 1.00 97.25 165 PHE A N 1
ATOM 1266 C CA . PHE A 1 165 ? 14.004 -7.049 -14.019 1.00 97.25 165 PHE A CA 1
ATOM 1267 C C . PHE A 1 165 ? 14.507 -7.488 -15.398 1.00 97.25 165 PHE A C 1
ATOM 1269 O O . PHE A 1 165 ? 15.549 -7.037 -15.874 1.00 97.25 165 PHE A O 1
ATOM 1276 N N . ASP A 1 166 ? 13.760 -8.401 -16.013 1.00 97.25 166 ASP A N 1
ATOM 1277 C CA . ASP A 1 166 ? 14.040 -8.979 -17.321 1.00 97.25 166 ASP A CA 1
ATOM 1278 C C . ASP A 1 166 ? 13.506 -8.067 -18.430 1.00 97.25 166 ASP A C 1
ATOM 1280 O O . ASP A 1 166 ? 12.305 -7.822 -18.545 1.00 97.25 166 ASP A O 1
ATOM 1284 N N . ILE A 1 167 ? 14.416 -7.578 -19.267 1.00 96.69 167 ILE A N 1
ATOM 1285 C CA . ILE A 1 167 ? 14.109 -6.730 -20.423 1.00 96.69 167 ILE A CA 1
ATOM 1286 C C . ILE A 1 167 ? 14.425 -7.423 -21.754 1.00 96.69 167 ILE A C 1
ATOM 1288 O O . ILE A 1 167 ? 14.391 -6.785 -22.803 1.00 96.69 167 ILE A O 1
ATOM 1292 N N . SER A 1 168 ? 14.762 -8.717 -21.727 1.00 96.69 168 SER A N 1
ATOM 1293 C CA . SER A 1 168 ? 15.196 -9.483 -22.904 1.00 96.69 168 SER A CA 1
ATOM 1294 C C . SER A 1 168 ? 14.131 -9.569 -24.000 1.00 96.69 168 SER A C 1
ATOM 1296 O O . SER A 1 168 ? 14.459 -9.792 -25.163 1.00 96.69 168 SER A O 1
ATOM 1298 N N . LYS A 1 169 ? 12.858 -9.355 -23.645 1.00 96.25 169 LYS A N 1
ATOM 1299 C CA . LYS A 1 169 ? 11.715 -9.344 -24.567 1.00 96.25 169 LYS A CA 1
ATOM 1300 C C . LYS A 1 169 ? 11.386 -7.957 -25.126 1.00 96.25 169 LYS A C 1
ATOM 1302 O O . LYS A 1 169 ? 10.341 -7.791 -25.758 1.00 96.25 169 LYS A O 1
ATOM 1307 N N . VAL A 1 170 ? 12.239 -6.959 -24.889 1.00 96.31 170 VAL A N 1
ATOM 1308 C CA . VAL A 1 170 ? 12.113 -5.630 -25.493 1.00 96.31 170 VAL A CA 1
ATOM 1309 C C . VAL A 1 170 ? 12.991 -5.557 -26.738 1.00 96.31 170 VAL A C 1
ATOM 1311 O O . VAL A 1 170 ? 14.213 -5.663 -26.658 1.00 96.31 170 VAL A O 1
ATOM 1314 N N . ARG A 1 171 ? 12.364 -5.356 -27.896 1.00 94.19 171 ARG A N 1
ATOM 1315 C CA . ARG A 1 171 ? 13.041 -5.137 -29.174 1.00 94.19 171 ARG A CA 1
ATOM 1316 C C . ARG A 1 171 ? 13.413 -3.663 -29.329 1.00 94.19 171 ARG A C 1
ATOM 1318 O O . ARG A 1 171 ? 12.567 -2.785 -29.149 1.00 94.19 171 ARG A O 1
ATOM 1325 N N . ASP A 1 172 ? 14.658 -3.415 -29.724 1.00 92.50 172 ASP A N 1
ATOM 1326 C CA . ASP A 1 172 ? 15.119 -2.085 -30.116 1.00 92.50 172 ASP A CA 1
ATOM 1327 C C . ASP A 1 172 ? 14.541 -1.703 -31.484 1.00 92.50 172 ASP A C 1
ATOM 1329 O O . ASP A 1 172 ? 14.661 -2.445 -32.459 1.00 92.50 172 ASP A O 1
ATOM 1333 N N . VAL A 1 173 ? 13.876 -0.552 -31.544 1.00 90.75 173 VAL A N 1
ATOM 1334 C CA . VAL A 1 173 ? 13.303 0.009 -32.777 1.00 90.75 173 VAL A CA 1
ATOM 1335 C C . VAL A 1 173 ? 13.893 1.372 -33.136 1.00 90.75 173 VAL A C 1
ATOM 1337 O O . VAL A 1 173 ? 13.291 2.113 -33.922 1.00 90.75 173 VAL A O 1
ATOM 1340 N N . SER A 1 174 ? 15.052 1.711 -32.567 1.00 86.62 174 SER A N 1
ATOM 1341 C CA . SER A 1 174 ? 15.826 2.896 -32.930 1.00 86.62 174 SER A CA 1
ATOM 1342 C C . SER A 1 174 ? 16.187 2.896 -34.429 1.00 86.62 174 SER A C 1
ATOM 1344 O O . SER A 1 174 ? 16.284 1.832 -35.056 1.00 86.62 174 SER A O 1
ATOM 1346 N N . PRO A 1 175 ? 16.361 4.080 -35.049 1.00 81.31 175 PRO A N 1
ATOM 1347 C CA . PRO A 1 175 ? 16.743 4.180 -36.458 1.00 81.31 175 PRO A CA 1
ATOM 1348 C C . PRO A 1 175 ? 18.015 3.393 -36.795 1.00 81.31 175 PRO A C 1
ATOM 1350 O O . PRO A 1 175 ? 18.050 2.718 -37.822 1.00 81.31 175 PRO A O 1
ATOM 1353 N N . ASP A 1 176 ? 19.009 3.420 -35.907 1.00 78.06 176 ASP A N 1
ATOM 1354 C CA . ASP A 1 176 ? 20.284 2.722 -36.087 1.00 78.06 176 ASP A CA 1
ATOM 1355 C C . ASP A 1 176 ? 20.104 1.198 -36.071 1.00 78.06 176 ASP A C 1
ATOM 1357 O O . ASP A 1 176 ? 20.655 0.501 -36.926 1.00 78.06 176 ASP A O 1
ATOM 1361 N N . ALA A 1 177 ? 19.263 0.674 -35.170 1.00 76.06 177 ALA A N 1
ATOM 1362 C CA . ALA A 1 177 ? 18.931 -0.749 -35.127 1.00 76.06 177 ALA A CA 1
ATOM 1363 C C . ALA A 1 177 ? 18.223 -1.211 -36.412 1.00 76.06 177 ALA A C 1
ATOM 1365 O O . ALA A 1 177 ? 18.568 -2.246 -36.982 1.00 76.06 177 ALA A O 1
ATOM 1366 N N . ARG A 1 178 ? 17.280 -0.411 -36.928 1.00 74.44 178 ARG A N 1
ATOM 1367 C CA . ARG A 1 178 ? 16.591 -0.707 -38.197 1.00 74.44 178 ARG A CA 1
ATOM 1368 C C . ARG A 1 178 ? 17.533 -0.647 -39.394 1.00 74.44 178 ARG A C 1
ATOM 1370 O O . ARG A 1 178 ? 17.437 -1.482 -40.287 1.00 74.44 178 ARG A O 1
ATOM 1377 N N . ALA A 1 179 ? 18.444 0.324 -39.421 1.00 72.81 179 ALA A N 1
ATOM 1378 C CA . ALA A 1 179 ? 19.450 0.416 -40.469 1.00 72.81 179 ALA A CA 1
ATOM 1379 C C . ALA A 1 179 ? 20.343 -0.834 -40.475 1.00 72.81 179 ALA A C 1
ATOM 1381 O O . ALA A 1 179 ? 20.567 -1.403 -41.538 1.00 72.81 179 ALA A O 1
ATOM 1382 N N . ALA A 1 180 ? 20.781 -1.312 -39.307 1.00 71.69 180 ALA A N 1
ATOM 1383 C CA . ALA A 1 180 ? 21.582 -2.529 -39.191 1.00 71.69 180 ALA A CA 1
ATOM 1384 C C . ALA A 1 180 ? 20.849 -3.795 -39.683 1.00 71.69 180 ALA A C 1
ATOM 1386 O O . ALA A 1 180 ? 21.472 -4.624 -40.344 1.00 71.69 180 ALA A O 1
ATOM 1387 N N . GLU A 1 181 ? 19.538 -3.928 -39.432 1.00 71.88 181 GLU A N 1
ATOM 1388 C CA . GLU A 1 181 ? 18.710 -5.027 -39.971 1.00 71.88 181 GLU A CA 1
ATOM 1389 C C . GLU A 1 181 ? 18.653 -5.005 -41.515 1.00 71.88 181 GLU A C 1
ATOM 1391 O O . GLU A 1 181 ? 18.669 -6.055 -42.157 1.00 71.88 181 GLU A O 1
ATOM 1396 N N . HIS A 1 182 ? 18.630 -3.816 -42.130 1.00 69.12 182 HIS A N 1
ATOM 1397 C CA . HIS A 1 182 ? 18.567 -3.656 -43.588 1.00 69.12 182 HIS A CA 1
ATOM 1398 C C . HIS A 1 182 ? 19.862 -4.029 -44.329 1.00 69.12 182 HIS A C 1
ATOM 1400 O O . HIS A 1 182 ? 19.794 -4.338 -45.515 1.00 69.12 182 HIS A O 1
ATOM 1406 N N . TRP A 1 183 ? 21.019 -4.027 -43.659 1.00 65.19 183 TRP A N 1
ATOM 1407 C CA . TRP A 1 183 ? 22.317 -4.383 -44.257 1.00 65.19 183 TRP A CA 1
ATOM 1408 C C . TRP A 1 183 ? 22.710 -5.858 -44.063 1.00 65.19 183 TRP A C 1
ATOM 1410 O O . TRP A 1 183 ? 23.810 -6.251 -44.444 1.00 65.19 183 TRP A O 1
ATOM 1420 N N . GLN A 1 184 ? 21.839 -6.676 -43.460 1.00 58.84 184 GLN A N 1
ATOM 1421 C CA . GLN A 1 184 ? 22.069 -8.112 -43.233 1.00 58.84 184 GLN A CA 1
ATOM 1422 C C . GLN A 1 184 ? 21.476 -9.027 -44.324 1.00 58.84 184 GLN A C 1
ATOM 1424 O O . GLN A 1 184 ? 21.502 -10.248 -44.158 1.00 58.84 184 GLN A O 1
ATOM 1429 N N . TYR A 1 185 ? 20.981 -8.462 -45.433 1.00 49.00 185 TYR A N 1
ATOM 1430 C CA . TYR A 1 185 ? 20.463 -9.189 -46.601 1.00 49.00 185 TYR A CA 1
ATOM 1431 C C . TYR A 1 185 ? 21.276 -8.910 -47.864 1.00 49.00 185 TYR A C 1
ATOM 1433 O O . TYR A 1 185 ? 21.631 -7.731 -48.088 1.00 49.00 185 TYR A O 1
#

Seconda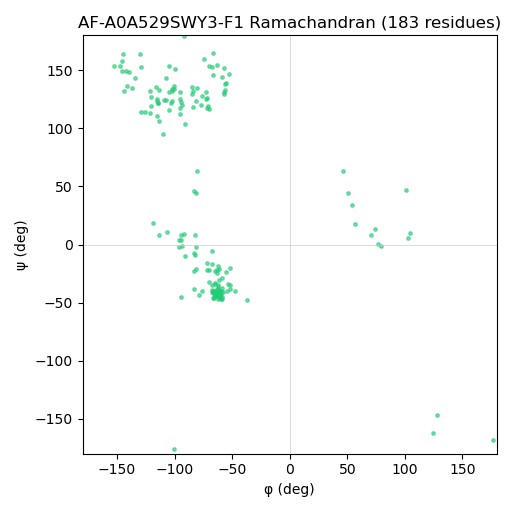ry structure (DSSP, 8-state):
---EEEEEEE--HHHHHHHHHHHHHHTTTS-EEEEEEEEP--HHHHHHHHHHHHHTSTTEEEEEEEEETTEEEEEEEE-TTSPPGGGGGTTTT--GGGEEEEEEE----SHHHHHHHHHHHH---TTEEEEEETTEEEEEEEE-HHHHHHHHHHHHHHTTTS--EEEEEEEE--HHHHHHHHT--

pLDDT: mean 90.49, std 9.63, range [49.0, 98.69]